Protein AF-A0A812SM53-F1 (afdb_monomer_lite)

Sequence (214 aa):
MLQLLLCQANRSLLTAGQTMLSTTALIMLALFIFGCVAVELITHDNDLNNLDETRDIIFRHFPNLFTSILTLLQFVTLDSIAAVYYPLIVHKPLLIIYFVPIMVIVSIGLMNLVTAVLVENALENAAAEAEAERLNLKKKIKEALPMLLTKFEDLDEDGSGYISRDEIEGVPLSVLPPKLLENVSIDSMVDLFELLDVDGGGQLTQHEFVEGLL

pLDDT: mean 81.69, std 8.29, range [58.09, 92.75]

Foldseek 3Di:
DVVVVVVVVVVLVVVLCVQLVVLVVVLLVLLLVLLVVCLVVQVPDPQQCVDPLSVVLCVQQNVDSVSVSVNLVCLLVVHPCCSRVVVVCVSPVVCCVSSVVSSVVSPVSSVSSVVSVVVSVVVVVVVVVVVVVVVVVVVVLVVCLVVLVVLQVVQCPVPPQKRALVSQVPDDPVSDDVVLVVPDDDDGSNVVVVQLPPVVPRIHHSCSSSVVSD

Radius of gyration: 35.83 Å; chains: 1; bounding box: 74×37×89 Å

Organism: NCBI:txid878477

InterPro domains:
  IPR002048 EF-hand domain [PF13499] (148-212)
  IPR002048 EF-hand domain [PS50222] (143-178)
  IPR002048 EF-hand domain [PS50222] (184-214)
  IPR002048 EF-hand domain [cd00051] (152-213)
  IPR005821 Ion transport domain [PF00520] (11-121)
  IPR011992 EF-hand domain pair [SSF47473] (147-213)
  IPR018247 EF-Hand 1, calcium-binding site [PS00018] (156-168)
  IPR018247 EF-Hand 1, calcium-binding site [PS00018] (197-209)

Secondary structure (DSSP, 8-state):
-HHHHHHHHHHHHHHHHHHHHHHHHHHHHHHHHHHHHHIIIIIT-HHHHTSHHHHHHHHHHSSSHHHHHHHHHHHHTT-STHHHHHHHHHH-GGGHHHHHHHHHHHHHHHHHHHHHHHHHHHHHHHHHHHHHHHHHHHHHHHHHHHHHHHHHHHH-SS-SSEEEHHHHTT--GGGS-HHHHTS---SSHHHHHHHH-SS--SEEEHHHHHHTT-

Structure (mmCIF, N/CA/C/O backbone):
data_AF-A0A812SM53-F1
#
_entry.id   AF-A0A812SM53-F1
#
loop_
_atom_site.group_PDB
_atom_site.id
_atom_site.type_symbol
_atom_site.label_atom_id
_atom_site.label_alt_id
_atom_site.label_comp_id
_atom_site.label_asym_id
_atom_site.label_entity_id
_atom_site.label_seq_id
_atom_site.pdbx_PDB_ins_code
_atom_site.Cartn_x
_atom_site.Cartn_y
_atom_site.Cartn_z
_atom_site.occupancy
_atom_site.B_iso_or_equiv
_atom_site.auth_seq_id
_atom_site.auth_comp_id
_atom_site.auth_asym_id
_atom_site.auth_atom_id
_atom_site.pdbx_PDB_model_num
ATOM 1 N N . MET A 1 1 ? -8.043 16.637 23.486 1.00 58.09 1 MET A N 1
ATOM 2 C CA . MET A 1 1 ? -8.625 16.059 22.253 1.00 58.09 1 MET A CA 1
ATOM 3 C C . MET A 1 1 ? -7.793 16.403 21.014 1.00 58.09 1 MET A C 1
ATOM 5 O O . MET A 1 1 ? -7.281 15.482 20.401 1.00 58.09 1 MET A O 1
ATOM 9 N N . LEU A 1 2 ? -7.542 17.685 20.700 1.00 59.59 2 LEU A N 1
ATOM 10 C CA . LEU A 1 2 ? -6.758 18.093 19.513 1.00 59.59 2 LEU A CA 1
ATOM 11 C C . LEU A 1 2 ? -5.302 17.567 19.482 1.00 59.59 2 LEU A C 1
ATOM 13 O O . LEU A 1 2 ? -4.836 17.110 18.448 1.00 59.59 2 LEU A O 1
ATOM 17 N N . GLN A 1 3 ? -4.593 17.585 20.620 1.00 60.84 3 GLN A N 1
ATOM 18 C CA . GLN A 1 3 ? -3.207 17.085 20.712 1.00 60.84 3 GLN A CA 1
ATOM 19 C C . GLN A 1 3 ? -3.094 15.557 20.563 1.00 60.84 3 GLN A C 1
ATOM 21 O O . GLN A 1 3 ? -2.096 15.068 20.045 1.00 60.84 3 GLN A O 1
ATOM 26 N N . LEU A 1 4 ? -4.123 14.812 20.981 1.00 65.88 4 LEU A N 1
ATOM 27 C CA . LEU A 1 4 ? -4.192 13.357 20.815 1.00 65.88 4 LEU A CA 1
ATOM 28 C C . LEU A 1 4 ? -4.412 12.987 19.344 1.00 65.88 4 LEU A C 1
ATOM 30 O O . LEU A 1 4 ? -3.694 12.138 18.828 1.00 65.88 4 LEU A O 1
ATOM 34 N N . LEU A 1 5 ? -5.311 13.699 18.654 1.00 64.75 5 LEU A N 1
ATOM 35 C CA . LEU A 1 5 ? -5.540 13.535 17.214 1.00 64.75 5 LEU A CA 1
ATOM 36 C C . LEU A 1 5 ? -4.287 13.865 16.386 1.00 64.75 5 LEU A C 1
ATOM 38 O O . LEU A 1 5 ? -3.925 13.102 15.498 1.00 64.75 5 LEU A O 1
ATOM 42 N N . LEU A 1 6 ? -3.571 14.947 16.716 1.00 66.88 6 LEU A N 1
ATOM 43 C CA . LEU A 1 6 ? -2.303 15.309 16.063 1.00 66.88 6 LEU A CA 1
ATOM 44 C C . LEU A 1 6 ? -1.195 14.270 16.290 1.00 66.88 6 LEU A C 1
ATOM 46 O O . LEU A 1 6 ? -0.434 13.962 15.375 1.00 66.88 6 LEU A O 1
ATOM 50 N N . CYS A 1 7 ? -1.095 13.717 17.501 1.00 66.50 7 CYS A N 1
ATOM 51 C CA . CYS A 1 7 ? -0.105 12.688 17.815 1.00 66.50 7 CYS A CA 1
ATOM 52 C C . CYS A 1 7 ? -0.402 11.375 17.077 1.00 66.50 7 CYS A C 1
ATOM 54 O O . CYS A 1 7 ? 0.512 10.764 16.526 1.00 66.50 7 CYS A O 1
ATOM 56 N N . GLN A 1 8 ? -1.675 10.978 17.008 1.00 64.62 8 GLN A N 1
ATOM 57 C CA . GLN A 1 8 ? -2.116 9.776 16.303 1.00 64.62 8 GLN A CA 1
ATOM 58 C C . GLN A 1 8 ? -1.941 9.910 14.783 1.00 64.62 8 GLN A C 1
ATOM 60 O O . GLN A 1 8 ? -1.410 8.996 14.156 1.00 64.62 8 GLN A O 1
ATOM 65 N N . ALA A 1 9 ? -2.263 11.072 14.208 1.00 64.25 9 ALA A N 1
ATOM 66 C CA . ALA A 1 9 ? -2.015 11.364 12.795 1.00 64.25 9 ALA A CA 1
ATOM 67 C C . ALA A 1 9 ? -0.516 11.312 12.451 1.00 64.25 9 ALA A C 1
ATOM 69 O O . ALA A 1 9 ? -0.126 10.660 11.487 1.00 64.25 9 ALA A O 1
ATOM 70 N N . ASN A 1 10 ? 0.348 11.913 13.278 1.00 67.88 10 ASN A N 1
ATOM 71 C CA . ASN A 1 10 ? 1.798 11.854 13.063 1.00 67.88 10 ASN A CA 1
ATOM 72 C C . ASN A 1 10 ? 2.353 10.429 13.172 1.00 67.88 10 ASN A C 1
ATOM 74 O O . ASN A 1 10 ? 3.264 10.065 12.435 1.00 67.88 10 ASN A O 1
ATOM 78 N N . ARG A 1 11 ? 1.827 9.614 14.091 1.00 66.62 11 ARG A N 1
ATOM 79 C CA . ARG A 1 11 ? 2.300 8.238 14.299 1.00 66.62 11 ARG A CA 1
ATOM 80 C C . ARG A 1 11 ? 1.882 7.308 13.161 1.00 66.62 11 ARG A C 1
ATOM 82 O O . ARG A 1 11 ? 2.671 6.454 12.764 1.00 66.62 11 ARG A O 1
ATOM 89 N N . SER A 1 12 ? 0.682 7.513 12.628 1.00 64.19 12 SER A N 1
ATOM 90 C CA . SER A 1 12 ? 0.177 6.750 11.485 1.00 64.19 12 SER A CA 1
ATOM 91 C C . SER A 1 12 ? 0.908 7.167 10.206 1.00 64.19 12 SER A C 1
ATOM 93 O O . SER A 1 12 ? 1.494 6.320 9.546 1.00 64.19 12 SER A O 1
ATOM 95 N N . LEU A 1 13 ? 1.118 8.473 9.989 1.00 69.12 13 LEU A N 1
ATOM 96 C CA . LEU A 1 13 ? 1.975 8.985 8.911 1.00 69.12 13 LEU A CA 1
ATOM 97 C C . LEU A 1 13 ? 3.417 8.451 8.967 1.00 69.12 13 LEU A C 1
ATOM 99 O O . LEU A 1 13 ? 4.025 8.205 7.930 1.00 69.12 13 LEU A O 1
ATOM 103 N N . LEU A 1 14 ? 3.997 8.289 10.159 1.00 71.69 14 LEU A N 1
ATOM 104 C CA . LEU A 1 14 ? 5.349 7.738 10.310 1.00 71.69 14 LEU A CA 1
ATOM 105 C C . LEU A 1 14 ? 5.409 6.240 9.988 1.00 71.69 14 LEU A C 1
ATOM 107 O O . LEU A 1 14 ? 6.390 5.783 9.401 1.00 71.69 14 LEU A O 1
ATOM 111 N N . THR A 1 15 ? 4.366 5.493 10.351 1.00 69.69 15 THR A N 1
ATOM 112 C CA . THR A 1 15 ? 4.260 4.056 10.057 1.00 69.69 15 THR A CA 1
ATOM 113 C C . THR A 1 15 ? 4.048 3.841 8.554 1.00 69.69 15 THR A C 1
ATOM 115 O O . THR A 1 15 ? 4.760 3.034 7.947 1.00 69.69 15 THR A O 1
ATOM 118 N N . ALA A 1 16 ? 3.211 4.683 7.942 1.00 69.88 16 ALA A N 1
ATOM 119 C CA . ALA A 1 16 ? 2.996 4.771 6.501 1.00 69.88 16 ALA A CA 1
ATOM 120 C C . ALA A 1 16 ? 4.258 5.122 5.747 1.00 69.88 16 ALA A C 1
ATOM 122 O O . ALA A 1 16 ? 4.683 4.453 4.802 1.00 69.88 16 ALA A O 1
ATOM 123 N N . GLY A 1 17 ? 4.914 6.170 6.235 1.00 76.00 17 GLY A N 1
ATOM 124 C CA . GLY A 1 17 ? 6.180 6.637 5.722 1.00 76.00 17 GLY A CA 1
ATOM 125 C C . GLY A 1 17 ? 7.185 5.499 5.684 1.00 76.00 17 GLY A C 1
ATOM 126 O O . GLY A 1 17 ? 7.863 5.347 4.681 1.00 76.00 17 GLY A O 1
ATOM 127 N N . GLN A 1 18 ? 7.255 4.642 6.702 1.00 77.56 18 GLN A N 1
ATOM 128 C CA . GLN A 1 18 ? 8.234 3.557 6.737 1.00 77.56 18 GLN A CA 1
ATOM 129 C C . GLN A 1 18 ? 8.012 2.493 5.644 1.00 77.56 18 GLN A C 1
ATOM 131 O O . GLN A 1 18 ? 8.978 2.082 4.987 1.00 77.56 18 GLN A O 1
ATOM 136 N N . THR A 1 19 ? 6.776 2.044 5.420 1.00 77.00 19 THR A N 1
ATOM 137 C CA . THR A 1 19 ? 6.465 1.030 4.389 1.00 77.00 19 THR A CA 1
ATOM 138 C C . THR A 1 19 ? 6.582 1.617 2.979 1.00 77.00 19 THR A C 1
ATOM 140 O O . THR A 1 19 ? 7.181 1.000 2.087 1.00 77.00 19 THR A O 1
ATOM 143 N N . MET A 1 20 ? 6.115 2.854 2.792 1.00 82.00 20 MET A N 1
ATOM 144 C CA . MET A 1 20 ? 6.248 3.601 1.542 1.00 82.00 20 MET A CA 1
ATOM 145 C C . MET A 1 20 ? 7.710 3.913 1.219 1.00 82.00 20 MET A C 1
ATOM 147 O O . MET A 1 20 ? 8.131 3.731 0.077 1.00 82.00 20 MET A O 1
ATOM 151 N N . LEU A 1 21 ? 8.510 4.327 2.207 1.00 83.19 21 LEU A N 1
ATOM 152 C CA . LEU A 1 21 ? 9.944 4.585 2.045 1.00 83.19 21 LEU A CA 1
ATOM 153 C C . LEU A 1 21 ? 10.686 3.309 1.670 1.00 83.19 21 LEU A C 1
ATOM 155 O O . LEU A 1 21 ? 11.533 3.350 0.785 1.00 83.19 21 LEU A O 1
ATOM 159 N N . SER A 1 22 ? 10.346 2.175 2.286 1.00 83.06 22 SER A N 1
ATOM 160 C CA . SER A 1 22 ? 10.971 0.885 1.965 1.00 83.06 22 SER A CA 1
ATOM 161 C C . SER A 1 22 ? 10.674 0.462 0.522 1.00 83.06 22 SER A C 1
ATOM 163 O O . SER A 1 22 ? 11.578 0.060 -0.211 1.00 83.06 22 SER A O 1
ATOM 165 N N . THR A 1 23 ? 9.423 0.624 0.081 1.00 84.00 23 THR A N 1
ATOM 166 C CA . THR A 1 23 ? 9.001 0.309 -1.295 1.00 84.00 23 THR A CA 1
ATOM 167 C C . THR A 1 23 ? 9.611 1.285 -2.305 1.00 84.00 23 THR A C 1
ATOM 169 O O . THR A 1 23 ? 10.107 0.873 -3.352 1.00 84.00 23 THR A O 1
ATOM 172 N N . THR A 1 24 ? 9.667 2.575 -1.967 1.00 86.25 24 THR A N 1
ATOM 173 C CA . THR A 1 24 ? 10.307 3.611 -2.792 1.00 86.25 24 THR A CA 1
ATOM 174 C C . THR A 1 24 ? 11.810 3.366 -2.917 1.00 86.25 24 THR A C 1
ATOM 176 O O . THR A 1 24 ? 12.356 3.452 -4.014 1.00 86.25 24 THR A O 1
ATOM 179 N N . ALA A 1 25 ? 12.485 3.003 -1.824 1.00 89.00 25 ALA A N 1
ATOM 180 C CA . ALA A 1 25 ? 13.905 2.665 -1.830 1.00 89.00 25 ALA A CA 1
ATOM 181 C C . ALA A 1 25 ? 14.192 1.432 -2.698 1.00 89.00 25 ALA A C 1
ATOM 183 O O . ALA A 1 25 ? 15.162 1.435 -3.456 1.00 89.00 25 ALA A O 1
ATOM 184 N N . LEU A 1 26 ? 13.328 0.411 -2.645 1.00 87.19 26 LEU A N 1
ATOM 185 C CA . LEU A 1 26 ? 13.430 -0.770 -3.502 1.00 87.19 26 LEU A CA 1
ATOM 186 C C . LEU A 1 26 ? 13.289 -0.408 -4.989 1.00 87.19 26 LEU A C 1
ATOM 188 O O . LEU A 1 26 ? 14.093 -0.864 -5.802 1.00 87.19 26 LEU A O 1
ATOM 192 N N . ILE A 1 27 ? 12.315 0.440 -5.341 1.00 88.56 27 ILE A N 1
ATOM 193 C CA . ILE A 1 27 ? 12.129 0.925 -6.718 1.00 88.56 27 ILE A CA 1
ATOM 194 C C . ILE A 1 27 ? 13.351 1.733 -7.165 1.00 88.56 27 ILE A C 1
ATOM 196 O O . ILE A 1 27 ? 13.892 1.468 -8.233 1.00 88.56 27 ILE A O 1
ATOM 200 N N . MET A 1 28 ? 13.845 2.663 -6.345 1.00 89.88 28 MET A N 1
ATOM 201 C CA . MET A 1 28 ? 15.028 3.469 -6.672 1.00 89.88 28 MET A CA 1
ATOM 202 C C . MET A 1 28 ? 16.286 2.614 -6.870 1.00 89.88 28 MET A C 1
ATOM 204 O O . MET A 1 28 ? 17.052 2.855 -7.803 1.00 89.88 28 MET A O 1
ATOM 208 N N . LEU A 1 29 ? 16.486 1.588 -6.037 1.00 90.81 29 LEU A N 1
ATOM 209 C CA . LEU A 1 29 ? 17.582 0.633 -6.198 1.00 90.81 29 LEU A CA 1
ATOM 210 C C . LEU A 1 29 ? 17.441 -0.169 -7.499 1.00 90.81 29 LEU A C 1
ATOM 212 O O . LEU A 1 29 ? 18.422 -0.338 -8.223 1.00 90.81 29 LEU A O 1
ATOM 216 N N . ALA A 1 30 ? 16.230 -0.633 -7.818 1.00 89.56 30 ALA A N 1
ATOM 217 C CA . ALA A 1 30 ? 15.964 -1.329 -9.072 1.00 89.56 30 ALA A CA 1
ATOM 218 C C . ALA A 1 30 ? 16.258 -0.421 -10.278 1.00 89.56 30 ALA A C 1
ATOM 220 O O . ALA A 1 30 ? 17.003 -0.825 -11.169 1.00 89.56 30 ALA A O 1
ATOM 221 N N . LEU A 1 31 ? 15.763 0.822 -10.277 1.00 91.75 31 LEU A N 1
ATOM 222 C CA . LEU A 1 31 ? 16.035 1.807 -11.329 1.00 91.75 31 LEU A CA 1
ATOM 223 C C . LEU A 1 31 ? 17.532 2.091 -11.483 1.00 91.75 31 LEU A C 1
ATOM 225 O O . LEU A 1 31 ? 18.008 2.233 -12.605 1.00 91.75 31 LEU A O 1
ATOM 229 N N . PHE A 1 32 ? 18.286 2.130 -10.383 1.00 92.50 32 PHE A N 1
ATOM 230 C CA . PHE A 1 32 ? 19.737 2.296 -10.429 1.00 92.50 32 PHE A CA 1
ATOM 231 C C . PHE A 1 32 ? 20.429 1.111 -11.116 1.00 92.50 32 PHE A C 1
ATOM 233 O O . PHE A 1 32 ? 21.209 1.312 -12.046 1.00 92.50 32 PHE A O 1
ATOM 240 N N . ILE A 1 33 ? 20.113 -0.124 -10.708 1.00 92.31 33 ILE A N 1
ATOM 241 C CA . ILE A 1 33 ? 20.696 -1.341 -11.298 1.00 92.31 33 ILE A CA 1
ATOM 242 C C . ILE A 1 33 ? 20.345 -1.427 -12.786 1.00 92.31 33 ILE A C 1
ATOM 244 O O . ILE A 1 33 ? 21.231 -1.589 -13.626 1.00 92.31 33 ILE A O 1
ATOM 248 N N . PHE A 1 34 ? 19.064 -1.272 -13.125 1.00 91.56 34 PHE A N 1
ATOM 249 C CA . PHE A 1 34 ? 18.613 -1.311 -14.511 1.00 91.56 34 PHE A CA 1
ATOM 250 C C . PHE A 1 34 ? 19.159 -0.147 -15.334 1.00 91.56 34 PHE A C 1
ATOM 252 O O . PHE A 1 34 ? 19.440 -0.351 -16.510 1.00 91.56 34 PHE A O 1
ATOM 259 N N . GLY A 1 35 ? 19.354 1.032 -14.740 1.00 92.75 35 GLY A N 1
ATOM 260 C CA . GLY A 1 35 ? 19.968 2.190 -15.386 1.00 92.75 35 GLY A CA 1
ATOM 261 C C . GLY A 1 35 ? 21.426 1.939 -15.760 1.00 92.75 35 GLY A C 1
ATOM 262 O O . GLY A 1 35 ? 21.822 2.240 -16.884 1.00 92.75 35 GLY A O 1
ATOM 263 N N . CYS A 1 36 ? 22.205 1.314 -14.870 1.00 92.06 36 CYS A N 1
ATOM 264 C CA . CYS A 1 36 ? 23.573 0.883 -15.177 1.00 92.06 36 CYS A CA 1
ATOM 265 C C . CYS A 1 36 ? 23.593 -0.113 -16.342 1.00 92.06 36 CYS A C 1
ATOM 267 O O . CYS A 1 36 ? 24.369 0.051 -17.282 1.00 92.06 36 CYS A O 1
ATOM 269 N N . VAL A 1 37 ? 22.698 -1.107 -16.311 1.00 91.75 37 VAL A N 1
ATOM 270 C CA . VAL A 1 37 ? 22.564 -2.082 -17.404 1.00 91.75 37 VAL A CA 1
ATOM 271 C C . VAL A 1 37 ? 22.108 -1.406 -18.701 1.00 91.75 37 VAL A C 1
ATOM 273 O O . VAL A 1 37 ? 22.593 -1.783 -19.758 1.00 91.75 37 VAL A O 1
ATOM 276 N N . ALA A 1 38 ? 21.233 -0.395 -18.644 1.00 90.69 38 ALA A N 1
ATOM 277 C CA . ALA A 1 38 ? 20.761 0.338 -19.822 1.00 90.69 38 ALA A CA 1
ATOM 278 C C . ALA A 1 38 ? 21.921 1.013 -20.555 1.00 90.69 38 ALA A C 1
ATOM 280 O O . ALA A 1 38 ? 22.069 0.847 -21.761 1.00 90.69 38 ALA A O 1
ATOM 281 N N . VAL A 1 39 ? 22.758 1.745 -19.815 1.00 89.75 39 VAL A N 1
ATOM 282 C CA . VAL A 1 39 ? 23.911 2.454 -20.385 1.00 89.75 39 VAL A CA 1
ATOM 283 C C . VAL A 1 39 ? 24.904 1.464 -20.988 1.00 89.75 39 VAL A C 1
ATOM 285 O O . VAL A 1 39 ? 25.399 1.677 -22.091 1.00 89.75 39 VAL A O 1
ATOM 288 N N . GLU A 1 40 ? 25.174 0.352 -20.308 1.00 89.94 40 GLU A N 1
ATOM 289 C CA . GLU A 1 40 ? 26.118 -0.641 -20.826 1.00 89.94 40 GLU A CA 1
ATOM 290 C C . GLU A 1 40 ? 25.566 -1.374 -22.057 1.00 89.94 40 GLU A C 1
ATOM 292 O O . GLU A 1 40 ? 26.265 -1.536 -23.052 1.00 89.94 40 GLU A O 1
ATOM 297 N N . LEU A 1 41 ? 24.297 -1.787 -22.020 1.00 87.38 41 LEU A N 1
ATOM 298 C CA . LEU A 1 41 ? 23.690 -2.627 -23.052 1.00 87.38 41 LEU A CA 1
ATOM 299 C C . LEU A 1 41 ? 23.241 -1.839 -24.290 1.00 87.38 41 LEU A C 1
ATOM 301 O O . LEU A 1 41 ? 23.291 -2.379 -25.391 1.00 87.38 41 LEU A O 1
ATOM 305 N N . ILE A 1 42 ? 22.767 -0.601 -24.115 1.00 86.00 42 ILE A N 1
ATOM 306 C CA . ILE A 1 42 ? 22.173 0.212 -25.188 1.00 86.00 42 ILE A CA 1
ATOM 307 C C . ILE A 1 42 ? 23.203 1.194 -25.756 1.00 86.00 42 ILE A C 1
ATOM 309 O O . ILE A 1 42 ? 23.321 1.315 -26.974 1.00 86.00 42 ILE A O 1
ATOM 313 N N . THR A 1 43 ? 23.975 1.883 -24.908 1.00 82.44 43 THR A N 1
ATOM 314 C CA . THR A 1 43 ? 24.885 2.947 -25.369 1.00 82.44 43 THR A CA 1
ATOM 315 C C . THR A 1 43 ? 26.136 2.395 -26.058 1.00 82.44 43 THR A C 1
ATOM 317 O O . THR A 1 43 ? 26.624 3.024 -26.994 1.00 82.44 43 THR A O 1
ATOM 320 N N . HIS A 1 44 ? 26.631 1.213 -25.670 1.00 80.50 44 HIS A N 1
ATOM 321 C CA . HIS A 1 44 ? 27.799 0.572 -26.303 1.00 80.50 44 HIS A CA 1
ATOM 322 C C . HIS A 1 44 ? 27.453 -0.336 -27.497 1.00 80.50 44 HIS A C 1
ATOM 324 O O . HIS A 1 44 ? 28.334 -0.983 -28.067 1.00 80.50 44 HIS A O 1
ATOM 330 N N . ASP A 1 45 ? 26.186 -0.393 -27.904 1.00 83.06 45 ASP A N 1
ATOM 331 C CA . ASP A 1 45 ? 25.753 -1.226 -29.019 1.00 83.06 45 ASP A CA 1
ATOM 332 C C . ASP A 1 45 ? 26.047 -0.552 -30.368 1.00 83.06 45 ASP A C 1
ATOM 334 O O . ASP A 1 45 ? 25.464 0.479 -30.714 1.00 83.06 45 ASP A O 1
ATOM 338 N N . ASN A 1 46 ? 26.959 -1.132 -31.150 1.00 76.69 46 ASN A N 1
ATOM 339 C CA . ASN A 1 46 ? 27.327 -0.584 -32.456 1.00 76.69 46 ASN A CA 1
ATOM 340 C C . ASN A 1 46 ? 26.174 -0.652 -33.470 1.00 76.69 46 ASN A C 1
ATOM 342 O O . ASN A 1 46 ? 26.056 0.246 -34.300 1.00 76.69 46 ASN A O 1
ATOM 346 N N . ASP A 1 47 ? 25.304 -1.665 -33.400 1.00 78.44 47 ASP A N 1
ATOM 347 C CA . ASP A 1 47 ? 24.220 -1.845 -34.373 1.00 78.44 47 ASP A CA 1
ATOM 348 C C . ASP A 1 47 ? 23.139 -0.774 -34.191 1.00 78.44 47 ASP A C 1
ATOM 350 O O . ASP A 1 47 ? 22.642 -0.209 -35.166 1.00 78.44 47 ASP A O 1
ATOM 354 N N . LEU A 1 48 ? 22.829 -0.432 -32.937 1.00 79.81 48 LEU A N 1
ATOM 355 C CA . LEU A 1 48 ? 21.871 0.627 -32.608 1.00 79.81 48 LEU A CA 1
ATOM 356 C C . LEU A 1 48 ? 22.444 2.018 -32.896 1.00 79.81 48 LEU A C 1
ATOM 358 O O . LEU A 1 48 ? 21.729 2.892 -33.378 1.00 79.81 48 LEU A O 1
ATOM 362 N N . ASN A 1 49 ? 23.741 2.222 -32.652 1.00 80.31 49 ASN A N 1
ATOM 363 C CA . ASN A 1 49 ? 24.396 3.504 -32.903 1.00 80.31 49 ASN A CA 1
ATOM 364 C C . ASN A 1 49 ? 24.618 3.807 -34.389 1.00 80.31 49 ASN A C 1
ATOM 366 O O . ASN A 1 49 ? 24.928 4.951 -34.716 1.00 80.31 49 ASN A O 1
ATOM 370 N N . ASN A 1 50 ? 24.486 2.832 -35.289 1.00 80.75 50 ASN A N 1
ATOM 371 C CA . ASN A 1 50 ? 24.661 3.041 -36.730 1.00 80.75 50 ASN A CA 1
ATOM 372 C C . ASN A 1 50 ? 23.416 3.613 -37.426 1.00 80.75 50 ASN A C 1
ATOM 374 O O . ASN A 1 50 ? 23.522 4.100 -38.549 1.00 80.75 50 ASN A O 1
ATOM 378 N N . LEU A 1 51 ? 22.254 3.575 -36.771 1.00 82.44 51 LEU A N 1
ATOM 379 C CA . LEU A 1 51 ? 20.985 4.082 -37.293 1.00 82.44 51 LEU A CA 1
ATOM 380 C C . LEU A 1 51 ? 20.703 5.476 -36.727 1.00 82.44 51 LEU A C 1
ATOM 382 O O . LEU A 1 51 ? 20.698 5.653 -35.510 1.00 82.44 51 LEU A O 1
ATOM 386 N N . ASP A 1 52 ? 20.427 6.456 -37.592 1.00 81.81 52 ASP A N 1
ATOM 387 C CA . ASP A 1 52 ? 20.197 7.845 -37.165 1.00 81.81 52 ASP A CA 1
ATOM 388 C C . ASP A 1 52 ? 18.977 7.985 -36.233 1.00 81.81 52 ASP A C 1
ATOM 390 O O . ASP A 1 52 ? 19.041 8.720 -35.247 1.00 81.81 52 ASP A O 1
ATOM 394 N N . GLU A 1 53 ? 17.895 7.235 -36.487 1.00 81.44 53 GLU A N 1
ATOM 395 C CA . GLU A 1 53 ? 16.683 7.245 -35.650 1.00 81.44 53 GLU A CA 1
ATOM 396 C C . GLU A 1 53 ? 16.960 6.729 -34.230 1.00 81.44 53 GLU A C 1
ATOM 398 O O . GLU A 1 53 ? 16.611 7.370 -33.238 1.00 81.44 53 GLU A O 1
ATOM 403 N N . THR A 1 54 ? 17.634 5.585 -34.114 1.00 83.12 54 THR A N 1
ATOM 404 C CA . THR A 1 54 ? 17.929 4.957 -32.822 1.00 83.12 54 THR A CA 1
ATOM 405 C C . THR A 1 54 ? 19.008 5.722 -32.055 1.00 83.12 54 THR A C 1
ATOM 407 O O . THR A 1 54 ? 18.919 5.858 -30.834 1.00 83.12 54 THR A O 1
ATOM 410 N N . ARG A 1 55 ? 19.997 6.288 -32.759 1.00 86.38 55 ARG A N 1
ATOM 411 C CA . ARG A 1 55 ? 21.062 7.107 -32.165 1.00 86.38 55 ARG A CA 1
ATOM 412 C C . ARG A 1 55 ? 20.511 8.357 -31.479 1.00 86.38 55 ARG A C 1
ATOM 414 O O . ARG A 1 55 ? 20.948 8.669 -30.373 1.00 86.38 55 ARG A O 1
ATOM 421 N N . ASP A 1 56 ? 19.559 9.062 -32.096 1.00 87.88 56 ASP A N 1
ATOM 422 C CA . ASP A 1 56 ? 18.934 10.245 -31.484 1.00 87.88 56 ASP A CA 1
ATOM 423 C C . ASP A 1 56 ? 18.188 9.879 -30.189 1.00 87.88 56 ASP A C 1
ATOM 425 O O . ASP A 1 56 ? 18.313 10.570 -29.175 1.00 87.88 56 ASP A O 1
ATOM 429 N N . ILE A 1 57 ? 17.502 8.731 -30.172 1.00 87.50 57 ILE A N 1
ATOM 430 C CA . ILE A 1 57 ? 16.818 8.223 -28.975 1.00 87.50 57 ILE A CA 1
ATOM 431 C C . ILE A 1 57 ? 17.822 7.902 -27.865 1.00 87.50 57 ILE A C 1
ATOM 433 O O . ILE A 1 57 ? 17.611 8.325 -26.726 1.00 87.50 57 ILE A O 1
ATOM 437 N N . ILE A 1 58 ? 18.917 7.205 -28.185 1.00 87.56 58 ILE A N 1
ATOM 438 C CA . ILE A 1 58 ? 19.979 6.859 -27.227 1.00 87.56 58 ILE A CA 1
ATOM 439 C C . ILE A 1 58 ? 20.631 8.124 -26.667 1.00 87.56 58 ILE A C 1
ATOM 441 O O . ILE A 1 58 ? 20.797 8.243 -25.455 1.00 87.56 58 ILE A O 1
ATOM 445 N N . PHE A 1 59 ? 20.937 9.101 -27.521 1.00 87.25 59 PHE A N 1
ATOM 446 C CA . PHE A 1 59 ? 21.565 10.352 -27.103 1.00 87.25 59 PHE A CA 1
ATOM 447 C C . PHE A 1 59 ? 20.659 11.198 -26.197 1.00 87.25 59 PHE A C 1
ATOM 449 O O . PHE A 1 59 ? 21.150 11.861 -25.284 1.00 87.25 59 PHE A O 1
ATOM 456 N N . ARG A 1 60 ? 19.338 11.167 -26.409 1.00 88.25 60 ARG A N 1
ATOM 457 C CA . ARG A 1 60 ? 18.376 11.904 -25.571 1.00 88.25 60 ARG A CA 1
ATOM 458 C C . ARG A 1 60 ? 18.061 11.201 -24.253 1.00 88.25 60 ARG A C 1
ATOM 460 O O . ARG A 1 60 ? 17.950 11.873 -23.233 1.00 88.25 60 ARG A O 1
ATOM 467 N N . HIS A 1 61 ? 17.920 9.876 -24.266 1.00 87.94 61 HIS A N 1
ATOM 468 C CA . HIS A 1 61 ? 17.362 9.123 -23.136 1.00 87.94 61 HIS A CA 1
ATOM 469 C C . HIS A 1 61 ? 18.405 8.328 -22.340 1.00 87.94 61 HIS A C 1
ATOM 471 O O . HIS A 1 61 ? 18.233 8.143 -21.134 1.00 87.94 61 HIS A O 1
ATOM 477 N N . PHE A 1 62 ? 19.495 7.897 -22.981 1.00 90.31 62 PHE A N 1
ATOM 478 C CA . PHE A 1 62 ? 20.556 7.075 -22.387 1.00 90.31 62 PHE A CA 1
ATOM 479 C C . PHE A 1 62 ? 21.996 7.642 -22.537 1.00 90.31 62 PHE A C 1
ATOM 481 O O . PHE A 1 62 ? 22.945 6.856 -22.616 1.00 90.31 62 PHE A O 1
ATOM 488 N N . PRO A 1 63 ? 22.239 8.976 -22.544 1.00 86.88 63 PRO A N 1
ATOM 489 C CA . PRO A 1 63 ? 23.598 9.511 -22.699 1.00 86.88 63 PRO A CA 1
ATOM 490 C C . PRO A 1 63 ? 24.489 9.271 -21.471 1.00 86.88 63 PRO A C 1
ATOM 492 O O . PRO A 1 63 ? 25.711 9.236 -21.575 1.00 86.88 63 PRO A O 1
ATOM 495 N N . ASN A 1 64 ? 23.891 9.160 -20.284 1.00 89.31 64 ASN A N 1
ATOM 496 C CA . ASN A 1 64 ? 24.580 8.913 -19.021 1.00 89.31 64 ASN A CA 1
ATOM 497 C C . ASN A 1 64 ? 23.634 8.224 -18.027 1.00 89.31 64 ASN A C 1
ATOM 499 O O . ASN A 1 64 ? 22.419 8.176 -18.239 1.00 89.31 64 ASN A O 1
ATOM 503 N N . LEU A 1 65 ? 24.187 7.713 -16.922 1.00 91.12 65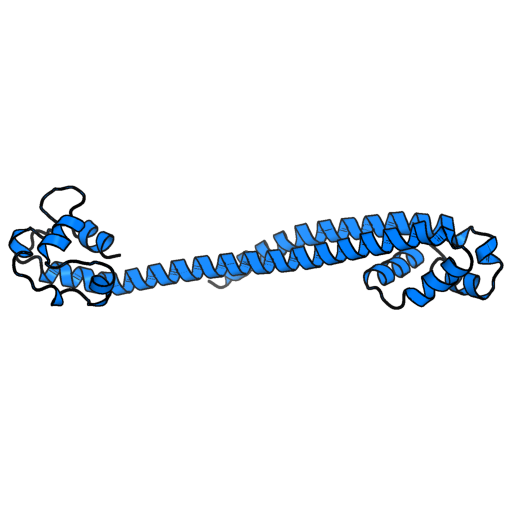 LEU A N 1
ATOM 504 C CA . LEU A 1 65 ? 23.428 6.979 -15.905 1.00 91.12 65 LEU A CA 1
ATOM 505 C C . LEU A 1 65 ? 22.270 7.798 -15.322 1.00 91.12 65 LEU A C 1
ATOM 507 O O . LEU A 1 65 ? 21.166 7.286 -15.192 1.00 91.12 65 LEU A O 1
ATOM 511 N N . PHE A 1 66 ? 22.497 9.072 -15.000 1.00 91.69 66 PHE A N 1
ATOM 512 C CA . PHE A 1 66 ? 21.469 9.918 -14.391 1.00 91.69 66 PHE A CA 1
ATOM 513 C C . PHE A 1 66 ? 20.280 10.148 -15.334 1.00 91.69 66 PHE A C 1
ATOM 515 O O . PHE A 1 66 ? 19.131 9.977 -14.936 1.00 91.69 66 PHE A O 1
ATOM 522 N N . THR A 1 67 ? 20.555 10.459 -16.601 1.00 90.88 67 THR A N 1
ATOM 523 C CA . THR A 1 67 ? 19.521 10.634 -17.635 1.00 90.88 67 THR A CA 1
ATOM 524 C C . THR A 1 67 ? 18.803 9.316 -17.907 1.00 90.88 67 THR A C 1
ATOM 526 O O . THR A 1 67 ? 17.587 9.304 -18.045 1.00 90.88 67 THR A O 1
ATOM 529 N N . SER A 1 68 ? 19.527 8.194 -17.873 1.00 92.00 68 SER A N 1
ATOM 530 C CA . SER A 1 68 ? 18.932 6.860 -17.995 1.00 92.00 68 SER A CA 1
ATOM 531 C C . SER A 1 68 ? 17.982 6.567 -16.837 1.00 92.00 68 SER A C 1
ATOM 533 O O . SER A 1 68 ? 16.873 6.112 -17.072 1.00 92.00 68 SER A O 1
ATOM 535 N N . ILE A 1 69 ? 18.361 6.884 -15.594 1.00 91.94 69 ILE A N 1
ATOM 536 C CA . ILE A 1 69 ? 17.481 6.741 -14.424 1.00 91.94 69 ILE A CA 1
ATOM 537 C C . ILE A 1 69 ? 16.237 7.630 -14.564 1.00 91.94 69 ILE A C 1
ATOM 539 O O . ILE A 1 69 ? 15.142 7.167 -14.259 1.00 91.94 69 ILE A O 1
ATOM 543 N N . LEU A 1 70 ? 16.369 8.867 -15.061 1.00 91.31 70 LEU A N 1
ATOM 544 C CA . LEU A 1 70 ? 15.218 9.740 -15.335 1.00 91.31 70 LEU A CA 1
ATOM 545 C C . LEU A 1 70 ? 14.303 9.175 -16.427 1.00 91.31 70 LEU A C 1
ATOM 547 O O . LEU A 1 70 ? 13.085 9.201 -16.272 1.00 91.31 70 LEU A O 1
ATOM 551 N N . THR A 1 71 ? 14.869 8.620 -17.497 1.00 91.56 71 THR A N 1
ATOM 552 C CA . THR A 1 71 ? 14.101 7.906 -18.521 1.00 91.56 71 THR A CA 1
ATOM 553 C C . THR A 1 71 ? 13.387 6.711 -17.902 1.00 91.56 71 THR A C 1
ATOM 555 O O . THR A 1 71 ? 12.186 6.560 -18.077 1.00 91.56 71 THR A O 1
ATOM 558 N N . LEU A 1 72 ? 14.076 5.880 -17.117 1.00 90.88 72 LEU A N 1
ATOM 559 C CA . LEU A 1 72 ? 13.463 4.732 -16.449 1.00 90.88 72 LEU A CA 1
ATOM 560 C C . LEU A 1 72 ? 12.402 5.149 -15.419 1.00 90.88 72 LEU A C 1
ATOM 562 O O . LEU A 1 72 ? 11.450 4.408 -15.197 1.00 90.88 72 LEU A O 1
ATOM 566 N N . LEU A 1 73 ? 12.497 6.350 -14.845 1.00 89.75 73 LEU A N 1
ATOM 567 C CA . LEU A 1 73 ? 11.427 6.928 -14.035 1.00 89.75 73 LEU A CA 1
ATOM 568 C C . LEU A 1 73 ? 10.169 7.217 -14.876 1.00 89.75 73 LEU A C 1
ATOM 570 O O . LEU A 1 73 ? 9.066 6.982 -14.394 1.00 89.75 73 LEU A O 1
ATOM 574 N N . GLN A 1 74 ? 10.306 7.619 -16.146 1.00 90.56 74 GLN A N 1
ATOM 575 C CA . GLN A 1 74 ? 9.168 7.704 -17.080 1.00 90.56 74 GLN A CA 1
ATOM 576 C C . GLN A 1 74 ? 8.564 6.320 -17.376 1.00 90.56 74 GLN A C 1
ATOM 578 O O . GLN A 1 74 ? 7.354 6.198 -17.564 1.00 90.56 74 GLN A O 1
ATOM 583 N N . PHE A 1 75 ? 9.372 5.250 -17.338 1.00 89.25 75 PHE A N 1
ATOM 584 C CA . PHE A 1 75 ? 8.861 3.871 -17.367 1.00 89.25 75 PHE A CA 1
ATOM 585 C C . PHE A 1 75 ? 8.068 3.504 -16.112 1.00 89.25 75 PHE A C 1
ATOM 587 O O . PHE A 1 75 ? 7.145 2.701 -16.218 1.00 89.25 75 PHE A O 1
ATOM 594 N N . VAL A 1 76 ? 8.339 4.128 -14.961 1.00 88.25 76 VAL A N 1
ATOM 595 C CA . VAL A 1 76 ? 7.487 3.997 -13.764 1.00 88.25 76 VAL A CA 1
ATOM 596 C C . VAL A 1 76 ? 6.116 4.603 -13.972 1.00 88.25 76 VAL A C 1
ATOM 598 O O . VAL A 1 76 ? 5.118 4.012 -13.567 1.00 88.25 76 VAL A O 1
ATOM 601 N N . THR A 1 77 ? 6.046 5.747 -14.639 1.00 87.25 77 THR A N 1
ATOM 602 C CA . THR A 1 77 ? 4.778 6.426 -14.913 1.00 87.25 77 THR A CA 1
ATOM 603 C C . THR A 1 77 ? 4.084 5.925 -16.179 1.00 87.25 77 THR A C 1
ATOM 605 O O . THR A 1 77 ? 2.991 6.395 -16.484 1.00 87.25 77 THR A O 1
ATOM 608 N N . LEU A 1 78 ? 4.698 4.983 -16.911 1.00 87.62 78 LEU A N 1
ATOM 609 C CA . LEU A 1 78 ? 4.277 4.531 -18.245 1.00 87.62 78 LEU A CA 1
ATOM 610 C C . LEU A 1 78 ? 4.052 5.703 -19.220 1.00 87.62 78 LEU A C 1
ATOM 612 O O . LEU A 1 78 ? 3.223 5.623 -20.129 1.00 87.62 78 LEU A O 1
ATOM 616 N N . ASP A 1 79 ? 4.798 6.793 -19.036 1.00 89.12 79 ASP A N 1
ATOM 617 C CA . ASP A 1 79 ? 4.598 8.034 -19.780 1.00 89.12 79 ASP A CA 1
ATOM 618 C C . ASP A 1 79 ? 5.395 8.018 -21.085 1.00 89.12 79 ASP A C 1
ATOM 620 O O . ASP A 1 79 ? 6.619 7.916 -21.077 1.00 89.12 79 ASP A O 1
ATOM 624 N N . SER A 1 80 ? 4.688 8.070 -22.217 1.00 87.62 80 SER A N 1
ATOM 625 C CA . SER A 1 80 ? 5.253 8.124 -23.575 1.00 87.62 80 SER A CA 1
ATOM 626 C C . SER A 1 80 ? 6.375 7.104 -23.888 1.00 87.62 80 SER A C 1
ATOM 628 O O . SER A 1 80 ? 7.156 7.288 -24.827 1.00 87.62 80 SER A O 1
ATOM 630 N N . ILE A 1 81 ? 6.437 5.981 -23.166 1.00 90.69 81 ILE A N 1
ATOM 631 C CA . ILE A 1 81 ? 7.555 5.027 -23.252 1.00 90.69 81 ILE A CA 1
ATOM 632 C C . ILE A 1 81 ? 7.640 4.258 -24.570 1.00 90.69 81 ILE A C 1
ATOM 634 O O . ILE A 1 81 ? 8.716 3.786 -24.942 1.00 90.69 81 ILE A O 1
ATOM 638 N N . ALA A 1 82 ? 6.526 4.142 -25.298 1.00 90.69 82 ALA A N 1
ATOM 639 C CA . ALA A 1 82 ? 6.477 3.448 -26.583 1.00 90.69 82 ALA A CA 1
ATOM 640 C C . ALA A 1 82 ? 7.423 4.081 -27.610 1.00 90.69 82 ALA A C 1
ATOM 642 O O . ALA A 1 82 ? 8.067 3.358 -28.362 1.00 90.69 82 ALA A O 1
ATOM 643 N N . ALA A 1 83 ? 7.575 5.409 -27.587 1.00 89.25 83 ALA A N 1
ATOM 644 C CA . ALA A 1 83 ? 8.502 6.118 -28.466 1.00 89.25 83 ALA A CA 1
ATOM 645 C C . ALA A 1 83 ? 9.974 5.758 -28.198 1.00 89.25 83 ALA A C 1
ATOM 647 O O . ALA A 1 83 ? 10.808 5.902 -29.087 1.00 89.25 83 ALA A O 1
ATOM 648 N N . VAL A 1 84 ? 10.289 5.270 -26.993 1.00 89.69 84 VAL A N 1
ATOM 649 C CA . VAL A 1 84 ? 11.643 4.875 -26.600 1.00 89.69 84 VAL A CA 1
ATOM 650 C C . VAL A 1 84 ? 11.890 3.410 -26.954 1.00 89.69 84 VAL A C 1
ATOM 652 O O . VAL A 1 84 ? 12.773 3.117 -27.756 1.00 89.69 84 VAL A O 1
ATOM 655 N N . TYR A 1 85 ? 11.113 2.471 -26.400 1.00 90.44 85 TYR A N 1
ATOM 656 C CA . TYR A 1 85 ? 11.435 1.043 -26.533 1.00 90.44 85 TYR A CA 1
ATOM 657 C C . TYR A 1 85 ? 11.066 0.445 -27.901 1.00 90.44 85 TYR A C 1
ATOM 659 O O . TYR A 1 85 ? 11.729 -0.490 -28.345 1.00 90.44 85 TYR A O 1
ATOM 667 N N . TYR A 1 86 ? 10.017 0.935 -28.574 1.00 90.81 86 TYR A N 1
ATOM 668 C CA . TYR A 1 86 ? 9.535 0.343 -29.828 1.00 90.81 86 TYR A CA 1
ATOM 669 C C . TYR A 1 86 ? 10.593 0.362 -30.948 1.00 90.81 86 TYR A C 1
ATOM 671 O O . TYR A 1 86 ? 10.919 -0.718 -31.447 1.00 90.81 86 TYR A O 1
ATOM 679 N N . PRO A 1 87 ? 11.194 1.515 -31.318 1.00 89.62 87 PRO A N 1
ATOM 680 C CA . PRO A 1 87 ? 12.228 1.546 -32.358 1.00 89.62 87 PRO A CA 1
ATOM 681 C C . PRO A 1 87 ? 13.468 0.724 -31.972 1.00 89.62 87 PRO A C 1
ATOM 683 O O . PRO A 1 87 ? 14.026 0.019 -32.810 1.00 89.62 87 PRO A O 1
ATOM 686 N N . LEU A 1 88 ? 13.846 0.716 -30.687 1.00 88.38 88 LEU A N 1
ATOM 687 C CA . LEU A 1 88 ? 14.947 -0.106 -30.171 1.00 88.38 88 LEU A CA 1
ATOM 688 C C . LEU A 1 88 ? 14.692 -1.611 -30.385 1.00 88.38 88 LEU A C 1
ATOM 690 O O . LEU A 1 88 ? 15.574 -2.322 -30.868 1.00 88.38 88 LEU A O 1
ATOM 694 N N . ILE A 1 89 ? 13.487 -2.101 -30.072 1.00 90.06 89 ILE A N 1
ATOM 695 C CA . ILE A 1 89 ? 13.122 -3.521 -30.227 1.00 90.06 89 ILE A CA 1
ATOM 696 C C . ILE A 1 89 ? 12.975 -3.913 -31.70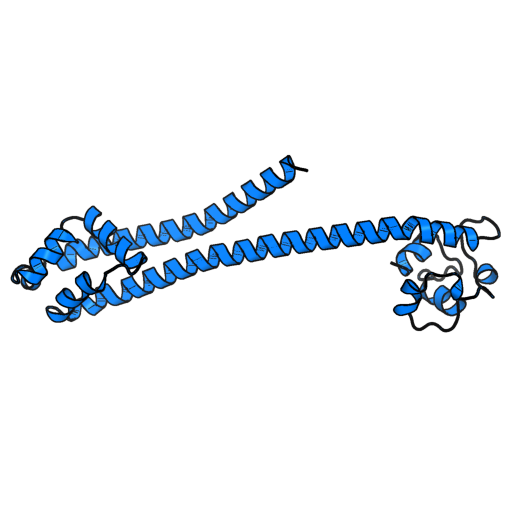2 1.00 90.06 89 ILE A C 1
ATOM 698 O O . ILE A 1 89 ? 13.367 -5.020 -32.068 1.00 90.06 89 ILE A O 1
ATOM 702 N N . VAL A 1 90 ? 12.442 -3.031 -32.554 1.00 90.19 90 VAL A N 1
ATOM 703 C CA . VAL A 1 90 ? 12.312 -3.304 -33.997 1.00 90.19 90 VAL A CA 1
ATOM 704 C C . VAL A 1 90 ? 13.681 -3.560 -34.630 1.00 90.19 90 VAL A C 1
ATOM 706 O O . VAL A 1 90 ? 13.823 -4.491 -35.422 1.00 90.19 90 VAL A O 1
ATOM 709 N N . HIS A 1 91 ? 14.698 -2.785 -34.248 1.00 87.25 91 HIS A N 1
ATOM 710 C CA . HIS A 1 91 ? 16.056 -2.962 -34.762 1.00 87.25 91 HIS A CA 1
ATOM 711 C C . HIS A 1 91 ? 16.827 -4.086 -34.066 1.00 87.25 91 HIS A C 1
ATOM 713 O O . HIS A 1 91 ? 17.563 -4.821 -34.726 1.00 87.25 91 HIS A O 1
ATOM 719 N N . LYS A 1 92 ? 16.639 -4.265 -32.755 1.00 87.38 92 LYS A N 1
ATOM 720 C CA . LYS A 1 92 ? 17.264 -5.347 -31.989 1.00 87.38 92 LYS A CA 1
ATOM 721 C C . LYS A 1 92 ? 16.230 -6.055 -31.111 1.00 87.38 92 LYS A C 1
ATOM 723 O O . LYS A 1 92 ? 16.097 -5.732 -29.927 1.00 87.38 92 LYS A O 1
ATOM 728 N N . PRO A 1 93 ? 15.561 -7.100 -31.637 1.00 89.00 93 PRO A N 1
ATOM 729 C CA . PRO A 1 93 ? 14.507 -7.817 -30.917 1.00 89.00 93 PRO A CA 1
ATOM 730 C C . PRO A 1 93 ? 14.952 -8.402 -29.575 1.00 89.00 93 PRO A C 1
ATOM 732 O O . PRO A 1 93 ? 14.140 -8.551 -28.668 1.00 89.00 93 PRO A O 1
ATOM 735 N N . LEU A 1 94 ? 16.250 -8.685 -29.410 1.00 89.88 94 LEU A N 1
ATOM 736 C CA . LEU A 1 94 ? 16.820 -9.167 -28.149 1.00 89.88 94 LEU A CA 1
ATOM 737 C C . LEU A 1 94 ? 16.610 -8.194 -26.979 1.00 89.88 94 LEU A C 1
ATOM 739 O O . LEU A 1 94 ? 16.530 -8.650 -25.844 1.00 89.88 94 LEU A O 1
ATOM 743 N N . LEU A 1 95 ? 16.444 -6.888 -27.225 1.00 89.50 95 LEU A N 1
ATOM 744 C CA . LEU A 1 95 ? 16.176 -5.899 -26.171 1.00 89.50 95 LEU A CA 1
ATOM 745 C C . LEU A 1 95 ? 14.827 -6.104 -25.469 1.00 89.50 95 LEU A C 1
ATOM 747 O O . LEU A 1 95 ? 14.616 -5.567 -24.380 1.00 89.50 95 LEU A O 1
ATOM 751 N N . ILE A 1 96 ? 13.930 -6.926 -26.025 1.00 90.38 96 ILE A N 1
ATOM 752 C CA . ILE A 1 96 ? 12.677 -7.296 -25.361 1.00 90.38 96 ILE A CA 1
ATOM 753 C C . ILE A 1 96 ? 12.924 -7.966 -24.000 1.00 90.38 96 ILE A C 1
ATOM 755 O O . ILE A 1 96 ? 12.167 -7.732 -23.059 1.00 90.38 96 ILE A O 1
ATOM 759 N N . ILE A 1 97 ? 14.020 -8.728 -23.864 1.00 91.56 97 ILE A N 1
ATOM 760 C CA . ILE A 1 97 ? 14.393 -9.394 -22.606 1.00 91.56 97 ILE A CA 1
ATOM 761 C C . ILE A 1 97 ? 14.833 -8.399 -21.528 1.00 91.56 97 ILE A C 1
ATOM 763 O O . ILE A 1 97 ? 14.848 -8.737 -20.352 1.00 91.56 97 ILE A O 1
ATOM 767 N N . TYR A 1 98 ? 15.184 -7.174 -21.921 1.00 90.69 98 TYR A N 1
ATOM 768 C CA . TYR A 1 98 ? 15.531 -6.096 -21.007 1.00 90.69 98 TYR A CA 1
ATOM 769 C C . TYR A 1 98 ? 14.299 -5.246 -20.669 1.00 90.69 98 TYR A C 1
ATOM 771 O O . TYR A 1 98 ? 13.983 -5.068 -19.493 1.00 90.69 98 TYR A O 1
ATOM 779 N N . PHE A 1 99 ? 13.558 -4.776 -21.682 1.00 90.56 99 PHE A N 1
ATOM 780 C CA . PHE A 1 99 ? 12.428 -3.860 -21.485 1.00 90.56 99 PHE A CA 1
ATOM 781 C C . PHE A 1 99 ? 11.192 -4.517 -20.852 1.00 90.56 99 PHE A C 1
ATOM 783 O O . PHE A 1 99 ? 10.502 -3.877 -20.060 1.00 90.56 99 PHE A O 1
ATOM 790 N N . VAL A 1 100 ? 10.886 -5.782 -21.154 1.00 91.12 100 VAL A N 1
ATOM 791 C CA . VAL A 1 100 ? 9.689 -6.433 -20.589 1.00 91.12 100 VAL A CA 1
ATOM 792 C C . VAL A 1 100 ? 9.819 -6.666 -19.079 1.00 91.12 100 VAL A C 1
ATOM 794 O O . VAL A 1 100 ? 8.915 -6.252 -18.351 1.00 91.12 100 VAL A O 1
ATOM 797 N N . PRO A 1 101 ? 10.916 -7.253 -18.556 1.00 90.50 101 PRO A N 1
ATOM 798 C CA . PRO A 1 101 ? 11.048 -7.462 -17.117 1.00 90.50 101 PRO A CA 1
ATOM 799 C C . PRO A 1 101 ? 11.045 -6.166 -16.312 1.00 90.50 101 PRO A C 1
ATOM 801 O O . PRO A 1 101 ? 10.391 -6.114 -15.275 1.00 90.50 101 PRO A O 1
ATOM 804 N N . ILE A 1 102 ? 11.717 -5.110 -16.786 1.00 88.56 102 ILE A N 1
ATOM 805 C CA . ILE A 1 102 ? 11.703 -3.823 -16.082 1.00 88.56 102 ILE A CA 1
ATOM 806 C C . ILE A 1 102 ? 10.296 -3.221 -16.049 1.00 88.56 102 ILE A C 1
ATOM 808 O O . ILE A 1 102 ? 9.866 -2.799 -14.980 1.00 88.56 102 ILE A O 1
ATOM 812 N N . MET A 1 103 ? 9.540 -3.264 -17.154 1.00 89.62 103 MET A N 1
ATOM 813 C CA . MET A 1 103 ? 8.147 -2.797 -17.174 1.00 89.62 103 MET A CA 1
ATOM 814 C C . MET A 1 103 ? 7.280 -3.560 -16.165 1.00 89.62 103 MET A C 1
ATOM 816 O O . MET A 1 103 ? 6.505 -2.942 -15.436 1.00 89.62 103 MET A O 1
ATOM 820 N N . VAL A 1 104 ? 7.434 -4.885 -16.070 1.00 90.38 104 VAL A N 1
ATOM 821 C CA . VAL A 1 104 ? 6.687 -5.716 -15.111 1.00 90.38 104 VAL A CA 1
ATOM 822 C C . VAL A 1 104 ? 7.088 -5.409 -13.668 1.00 90.38 104 VAL A C 1
ATOM 824 O O . VAL A 1 104 ? 6.218 -5.149 -12.839 1.00 90.38 104 VAL A O 1
ATOM 827 N N . ILE A 1 105 ? 8.390 -5.406 -13.361 1.00 88.06 105 ILE A N 1
ATOM 828 C CA . ILE A 1 105 ? 8.911 -5.151 -12.007 1.00 88.06 105 ILE A CA 1
ATOM 829 C C . ILE A 1 105 ? 8.458 -3.781 -11.514 1.00 88.06 105 ILE A C 1
ATOM 831 O O . ILE A 1 105 ? 7.977 -3.648 -10.390 1.00 88.06 105 ILE A O 1
ATOM 835 N N . VAL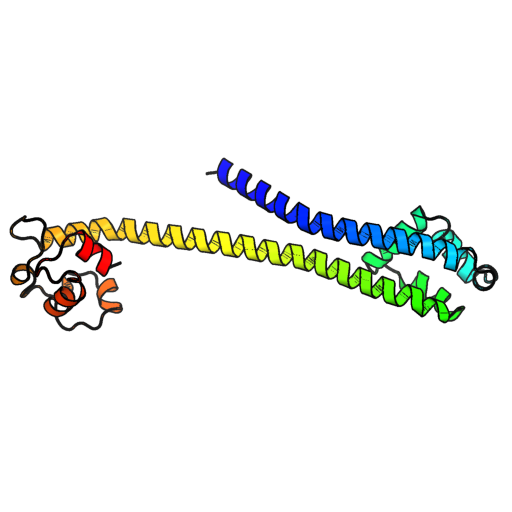 A 1 106 ? 8.585 -2.768 -12.365 1.00 87.06 106 VAL A N 1
ATOM 836 C CA . VAL A 1 106 ? 8.214 -1.398 -12.040 1.00 87.06 106 VAL A CA 1
ATOM 837 C C . VAL A 1 106 ? 6.698 -1.252 -11.868 1.00 87.06 106 VAL A C 1
ATOM 839 O O . VAL A 1 106 ? 6.263 -0.622 -10.905 1.00 87.06 106 VAL A O 1
ATOM 842 N N . SER A 1 107 ? 5.893 -1.894 -12.721 1.00 87.38 107 SER A N 1
ATOM 843 C CA . SER A 1 107 ? 4.426 -1.891 -12.589 1.00 87.38 107 SER A CA 1
ATOM 844 C C . SER A 1 107 ? 3.966 -2.558 -11.289 1.00 87.38 107 SER A C 1
ATOM 846 O O . SER A 1 107 ? 3.117 -2.015 -10.583 1.00 87.38 107 SER A O 1
ATOM 848 N N . ILE A 1 108 ? 4.55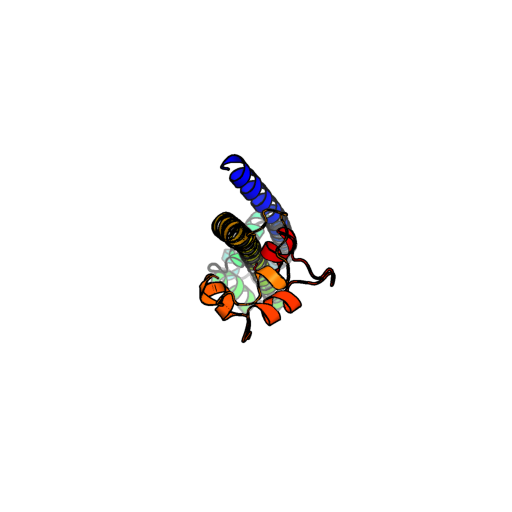6 -3.706 -10.932 1.00 88.31 108 ILE A N 1
ATOM 849 C CA . ILE A 1 108 ? 4.281 -4.390 -9.658 1.00 88.31 108 ILE A CA 1
ATOM 850 C C . ILE A 1 108 ? 4.732 -3.519 -8.480 1.00 88.31 108 ILE A C 1
ATOM 852 O O . ILE A 1 108 ? 4.004 -3.393 -7.499 1.00 88.31 108 ILE A O 1
ATOM 856 N N . GLY A 1 109 ? 5.903 -2.883 -8.575 1.00 86.12 109 GLY A N 1
ATOM 857 C CA . GLY A 1 109 ? 6.406 -1.964 -7.553 1.00 86.12 109 GLY A CA 1
ATOM 858 C C . GLY A 1 109 ? 5.455 -0.794 -7.303 1.00 86.12 109 GLY A C 1
ATOM 859 O O . GLY A 1 109 ? 5.126 -0.504 -6.152 1.00 86.12 109 GLY A O 1
ATOM 860 N N . LEU A 1 110 ? 4.954 -0.170 -8.373 1.00 86.06 110 LEU A N 1
ATOM 861 C CA . LEU A 1 110 ? 3.970 0.908 -8.284 1.00 86.06 110 LEU A CA 1
ATOM 862 C C . LEU A 1 110 ? 2.650 0.415 -7.677 1.00 86.06 110 LEU A C 1
ATOM 864 O O . LEU A 1 110 ? 2.102 1.060 -6.785 1.00 86.06 110 LEU A O 1
ATOM 868 N N . MET A 1 111 ? 2.160 -0.751 -8.107 1.00 87.50 111 MET A N 1
ATOM 869 C CA . MET A 1 111 ? 0.937 -1.342 -7.561 1.00 87.50 111 MET A CA 1
ATOM 870 C C . MET A 1 111 ? 1.075 -1.673 -6.071 1.00 87.50 111 MET A C 1
ATOM 872 O O . MET A 1 111 ? 0.145 -1.430 -5.303 1.00 87.50 111 MET A O 1
ATOM 876 N N . ASN A 1 112 ? 2.239 -2.157 -5.637 1.00 85.19 112 ASN A N 1
ATOM 877 C CA . ASN A 1 112 ? 2.526 -2.415 -4.228 1.00 85.19 112 ASN A CA 1
ATOM 878 C C . ASN A 1 112 ? 2.573 -1.121 -3.408 1.00 85.19 112 ASN A C 1
ATOM 880 O O . ASN A 1 112 ? 2.061 -1.102 -2.291 1.00 85.19 112 ASN A O 1
ATOM 884 N N . LEU A 1 113 ? 3.116 -0.032 -3.966 1.00 86.31 113 LEU A N 1
ATOM 885 C CA . LEU A 1 113 ? 3.090 1.284 -3.324 1.00 86.31 113 LEU A CA 1
ATOM 886 C C . LEU A 1 113 ? 1.648 1.782 -3.134 1.00 86.31 113 LEU A C 1
ATOM 888 O O . LEU A 1 113 ? 1.282 2.197 -2.037 1.00 86.31 113 LEU A O 1
ATOM 892 N N . VAL A 1 114 ? 0.816 1.694 -4.176 1.00 87.38 114 VAL A N 1
ATOM 893 C CA . VAL A 1 114 ? -0.609 2.068 -4.104 1.00 87.38 114 VAL A CA 1
ATOM 894 C C . VAL A 1 114 ? -1.352 1.188 -3.099 1.00 87.38 114 VAL A C 1
ATOM 896 O O . VAL A 1 114 ? -2.116 1.690 -2.278 1.00 87.38 114 VAL A O 1
ATOM 899 N N . THR A 1 115 ? -1.100 -0.120 -3.122 1.00 86.38 115 THR A N 1
ATOM 900 C CA . THR A 1 115 ? -1.728 -1.079 -2.205 1.00 86.38 115 THR A CA 1
ATOM 901 C C . THR A 1 115 ? -1.351 -0.787 -0.757 1.00 86.38 115 THR A C 1
ATOM 903 O O . THR A 1 115 ? -2.232 -0.803 0.095 1.00 86.38 115 THR A O 1
ATOM 906 N N . ALA A 1 116 ? -0.085 -0.460 -0.473 1.00 85.75 116 ALA A N 1
ATOM 907 C CA . ALA A 1 116 ? 0.353 -0.082 0.869 1.00 85.75 116 ALA A CA 1
ATOM 908 C C . ALA A 1 116 ? -0.451 1.112 1.408 1.00 85.75 116 ALA A C 1
ATOM 910 O O . ALA A 1 116 ? -1.000 1.032 2.504 1.00 85.75 116 ALA A O 1
ATOM 911 N N . VAL A 1 117 ? -0.618 2.163 0.595 1.00 84.62 117 VAL A N 1
ATOM 912 C CA . VAL A 1 117 ? -1.411 3.349 0.963 1.00 84.62 117 VAL A CA 1
ATOM 913 C C . VAL A 1 117 ? -2.886 3.000 1.190 1.00 84.62 117 VAL A C 1
ATOM 915 O O . VAL A 1 117 ? -3.507 3.495 2.128 1.00 84.62 117 VAL A O 1
ATOM 918 N N . LEU A 1 118 ? -3.480 2.154 0.346 1.00 87.19 118 LEU A N 1
ATOM 919 C CA . LEU A 1 118 ? -4.883 1.755 0.497 1.00 87.19 118 LEU A CA 1
ATOM 920 C C . LEU A 1 118 ? -5.114 0.895 1.745 1.00 87.19 118 LEU A C 1
ATOM 922 O O . LEU A 1 118 ? -6.087 1.120 2.461 1.00 87.19 118 LEU A O 1
ATOM 926 N N . VAL A 1 119 ? -4.226 -0.067 2.010 1.00 86.88 119 VAL A N 1
ATOM 927 C CA . VAL A 1 119 ? -4.300 -0.946 3.189 1.00 86.88 119 VAL A CA 1
ATOM 928 C C . VAL A 1 119 ? -4.203 -0.129 4.468 1.00 86.88 119 VAL A C 1
ATOM 930 O O . VAL A 1 119 ? -4.947 -0.375 5.412 1.00 86.88 119 VAL A O 1
ATOM 933 N N . GLU A 1 120 ? -3.330 0.866 4.496 1.00 82.69 120 GLU A N 1
ATOM 934 C CA . GLU A 1 120 ? -3.168 1.711 5.668 1.00 82.69 120 GLU A CA 1
ATOM 935 C C . GLU A 1 120 ? -4.373 2.609 5.925 1.00 82.69 120 GLU A C 1
ATOM 937 O O . GLU A 1 120 ? -4.887 2.613 7.040 1.00 82.69 120 GLU A O 1
ATOM 942 N N . ASN A 1 121 ? -4.910 3.255 4.884 1.00 82.00 121 ASN A N 1
ATOM 943 C CA . ASN A 1 121 ? -6.174 3.986 4.996 1.00 82.00 121 ASN A CA 1
ATOM 944 C C . ASN A 1 121 ? -7.311 3.076 5.490 1.00 82.00 121 ASN A C 1
ATOM 946 O O . ASN A 1 121 ? -8.133 3.487 6.306 1.00 82.00 121 ASN A O 1
ATOM 950 N N . ALA A 1 122 ? -7.368 1.828 5.013 1.00 85.06 122 ALA A N 1
ATOM 951 C CA . ALA A 1 122 ? -8.370 0.865 5.457 1.00 85.06 122 ALA A CA 1
ATOM 952 C C . ALA A 1 122 ? -8.190 0.481 6.937 1.00 85.06 122 ALA A C 1
ATOM 954 O O . ALA A 1 122 ? -9.175 0.424 7.671 1.00 85.06 122 ALA A O 1
ATOM 955 N N . LEU A 1 123 ? -6.952 0.255 7.388 1.00 85.06 123 LEU A N 1
ATOM 956 C CA . LEU A 1 123 ? -6.643 -0.061 8.785 1.00 85.06 123 LEU A CA 1
ATOM 957 C C . LEU A 1 123 ? -6.924 1.120 9.723 1.00 85.06 123 LEU A C 1
ATOM 959 O O . LEU A 1 123 ? -7.484 0.915 10.801 1.00 85.06 123 LEU A O 1
ATOM 963 N N . GLU A 1 124 ? -6.579 2.345 9.322 1.00 82.50 124 GLU A N 1
ATOM 964 C CA . GLU A 1 124 ? -6.887 3.560 10.084 1.00 82.50 124 GLU A CA 1
ATOM 965 C C . GLU A 1 124 ? -8.398 3.768 10.223 1.00 82.50 124 GLU A C 1
ATOM 967 O O . GLU A 1 124 ? -8.887 4.004 11.331 1.00 82.50 124 GLU A O 1
ATOM 972 N N . ASN A 1 125 ? -9.145 3.622 9.124 1.00 80.44 125 ASN A N 1
ATOM 973 C CA . ASN A 1 125 ? -10.602 3.737 9.142 1.00 80.44 125 ASN A CA 1
ATOM 974 C C . ASN A 1 125 ? -11.239 2.660 10.027 1.00 80.44 125 ASN A C 1
ATOM 976 O O . ASN A 1 125 ? -12.073 2.987 10.869 1.00 80.44 125 ASN A O 1
ATOM 980 N N . ALA A 1 126 ? -10.794 1.405 9.919 1.00 84.69 126 ALA A N 1
ATOM 981 C CA . ALA A 1 126 ? -11.287 0.319 10.766 1.00 84.69 126 ALA A CA 1
ATOM 982 C C . ALA A 1 126 ? -11.010 0.576 12.260 1.00 84.69 126 ALA A C 1
ATOM 984 O O . ALA A 1 126 ? -11.869 0.334 13.108 1.00 84.69 126 ALA A O 1
ATOM 985 N N . ALA A 1 127 ? -9.832 1.110 12.600 1.00 83.56 127 ALA A N 1
ATOM 986 C CA . ALA A 1 127 ? -9.498 1.466 13.978 1.00 83.56 127 ALA A CA 1
ATOM 987 C C . ALA A 1 127 ? -10.353 2.634 14.504 1.00 83.56 127 ALA A C 1
ATOM 989 O O . ALA A 1 127 ? -10.776 2.620 15.664 1.00 83.56 127 ALA A O 1
ATOM 990 N N . ALA A 1 128 ? -10.622 3.636 13.663 1.00 82.81 128 ALA A N 1
ATOM 991 C CA . ALA A 1 128 ? -11.478 4.766 14.011 1.00 82.81 128 ALA A CA 1
ATOM 992 C C . ALA A 1 128 ? -12.941 4.340 14.216 1.00 82.81 128 ALA A C 1
ATOM 994 O O . ALA A 1 128 ? -13.574 4.781 15.178 1.00 82.81 128 ALA A O 1
ATOM 995 N N . GLU A 1 129 ? -13.459 3.458 13.358 1.00 85.62 129 GLU A N 1
ATOM 996 C CA . GLU A 1 129 ? -14.804 2.887 13.484 1.00 85.62 129 GLU A CA 1
ATOM 997 C C . GLU A 1 129 ? -14.952 2.074 14.776 1.00 85.62 129 GLU A C 1
ATOM 999 O O . GLU A 1 129 ? -15.900 2.305 15.528 1.00 85.62 129 GLU A O 1
ATOM 1004 N N . ALA A 1 130 ? -13.979 1.216 15.102 1.00 85.88 130 ALA A N 1
ATOM 1005 C CA . ALA A 1 130 ? -14.005 0.414 16.327 1.00 85.88 130 ALA A CA 1
ATOM 1006 C C . ALA A 1 130 ? -14.011 1.273 17.609 1.00 85.88 130 ALA A C 1
ATOM 1008 O O . ALA A 1 130 ? -14.753 0.991 18.555 1.00 85.88 130 ALA A O 1
ATOM 1009 N N . GLU A 1 131 ? -13.221 2.353 17.663 1.00 86.00 131 GLU A N 1
ATOM 1010 C CA . GLU A 1 131 ? -13.237 3.256 18.825 1.00 86.00 131 GLU A CA 1
ATOM 1011 C C . GLU A 1 131 ? -14.531 4.083 18.882 1.00 86.00 131 GLU A C 1
ATOM 1013 O O . GLU A 1 131 ? -15.086 4.287 19.967 1.00 86.00 131 GLU A O 1
ATOM 1018 N N . ALA A 1 132 ? -15.058 4.526 17.735 1.00 85.31 132 ALA A N 1
ATOM 1019 C CA . ALA A 1 132 ? -16.338 5.229 17.677 1.00 85.31 132 ALA A CA 1
ATOM 1020 C C . ALA A 1 132 ? -17.495 4.344 18.168 1.00 85.31 132 ALA A C 1
ATOM 1022 O O . ALA A 1 132 ? -18.334 4.806 18.947 1.00 85.31 132 ALA A O 1
ATOM 1023 N N . GLU A 1 133 ? -17.514 3.069 17.778 1.00 83.81 133 GLU A N 1
ATOM 1024 C CA . GLU A 1 133 ? -18.476 2.083 18.268 1.00 83.81 133 GLU A CA 1
ATOM 1025 C C . GLU A 1 133 ? -18.355 1.900 19.784 1.00 83.81 133 GLU A C 1
ATOM 1027 O O . GLU A 1 133 ? -19.349 2.027 20.504 1.00 83.81 133 GLU A O 1
ATOM 1032 N N . ARG A 1 134 ? -17.134 1.729 20.301 1.00 78.75 134 ARG A N 1
ATOM 1033 C CA . ARG A 1 134 ? -16.889 1.581 21.743 1.00 78.75 134 ARG A CA 1
ATOM 1034 C C . ARG A 1 134 ? -17.341 2.798 22.549 1.00 78.75 134 ARG A C 1
ATOM 1036 O O . ARG A 1 134 ? -17.898 2.655 23.640 1.00 78.75 134 ARG A O 1
ATOM 1043 N N . LEU A 1 135 ? -17.122 4.005 22.031 1.00 82.75 135 LEU A N 1
ATOM 1044 C CA . LEU A 1 135 ? -17.595 5.241 22.655 1.00 82.75 135 LEU A CA 1
ATOM 1045 C C . LEU A 1 135 ? -19.121 5.365 22.596 1.00 82.75 135 LEU A C 1
ATOM 1047 O O . LEU A 1 135 ? -19.726 5.814 23.571 1.00 82.75 135 LEU A O 1
ATOM 1051 N N . ASN A 1 136 ? -19.747 4.951 21.494 1.00 83.31 136 ASN A N 1
ATOM 1052 C CA . ASN A 1 136 ? -21.202 4.929 21.367 1.00 83.31 136 ASN A CA 1
ATOM 1053 C C . ASN A 1 136 ? -21.839 3.921 22.328 1.00 83.31 136 ASN A C 1
ATOM 1055 O O . ASN A 1 136 ? -22.821 4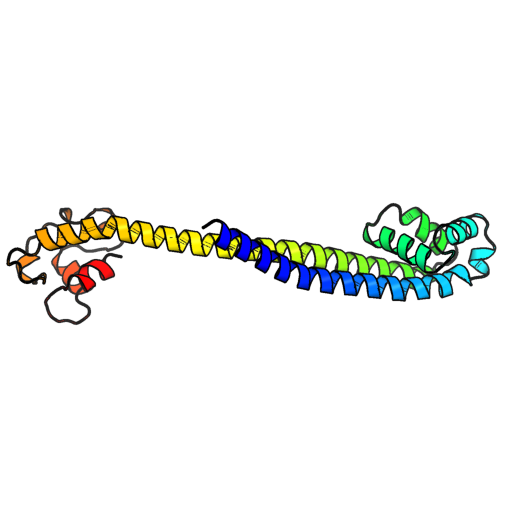.267 22.983 1.00 83.31 136 ASN A O 1
ATOM 1059 N N . LEU A 1 137 ? -21.258 2.729 22.485 1.00 78.44 137 LEU A N 1
ATOM 1060 C CA . LEU A 1 137 ? -21.690 1.748 23.483 1.00 78.44 137 LEU A CA 1
ATOM 1061 C C . LEU A 1 137 ? -21.586 2.325 24.898 1.00 78.44 137 LEU A C 1
ATOM 1063 O O . LEU A 1 137 ? -22.568 2.327 25.632 1.00 78.44 137 LEU A O 1
ATOM 1067 N N . LYS A 1 138 ? -20.449 2.935 25.259 1.00 76.12 138 LYS A N 1
ATOM 1068 C CA . LYS A 1 138 ? -20.291 3.594 26.569 1.00 76.12 138 LYS A CA 1
ATOM 1069 C C . LYS A 1 138 ? -21.295 4.722 26.807 1.00 76.12 138 LYS A C 1
ATOM 1071 O O . LYS A 1 138 ? -21.749 4.892 27.936 1.00 76.12 138 LYS A O 1
ATOM 1076 N N . LYS A 1 139 ? -21.633 5.507 25.778 1.00 78.81 139 LYS A N 1
ATOM 1077 C CA . LYS A 1 139 ? -22.668 6.549 25.881 1.00 78.81 139 LYS A CA 1
ATOM 1078 C C . LYS A 1 139 ? -24.045 5.942 26.117 1.00 78.81 139 LYS A C 1
ATOM 1080 O O . LYS A 1 139 ? -24.709 6.368 27.053 1.00 78.81 139 LYS A O 1
ATOM 1085 N N . LYS A 1 140 ? -24.422 4.917 25.345 1.00 77.44 140 LYS A N 1
ATOM 1086 C CA . LYS A 1 140 ? -25.684 4.186 25.532 1.00 77.44 140 LYS A CA 1
ATOM 1087 C C . LYS A 1 140 ? -25.787 3.601 26.940 1.00 77.44 140 LYS A C 1
ATOM 1089 O O . LYS A 1 140 ? -26.800 3.811 27.594 1.00 77.44 140 LYS A O 1
ATOM 1094 N N . ILE A 1 141 ? -24.716 2.970 27.432 1.00 76.00 141 ILE A N 1
ATOM 1095 C CA . ILE A 1 141 ? -24.636 2.461 28.809 1.00 76.00 141 ILE A CA 1
ATOM 1096 C C . ILE A 1 141 ? -24.855 3.599 29.806 1.00 76.00 141 ILE A C 1
ATOM 1098 O O . ILE A 1 141 ? -25.701 3.493 30.682 1.00 76.00 141 ILE A O 1
ATOM 1102 N N . LYS A 1 142 ? -24.138 4.721 29.664 1.00 75.94 142 LYS A N 1
ATOM 1103 C CA . LYS A 1 142 ? -24.240 5.857 30.592 1.00 75.94 142 LYS A CA 1
ATOM 1104 C C . LYS A 1 142 ? -25.617 6.535 30.578 1.00 75.94 142 LYS A C 1
ATOM 1106 O O . LYS A 1 142 ? -26.029 7.063 31.605 1.00 75.94 142 LYS A O 1
ATOM 1111 N N . GLU A 1 143 ? -26.298 6.552 29.437 1.00 80.38 143 GLU A N 1
ATOM 1112 C CA . GLU A 1 143 ? -27.660 7.084 29.295 1.00 80.38 143 GLU A CA 1
ATOM 1113 C C . GLU A 1 143 ? -28.716 6.121 29.855 1.00 80.38 143 GLU A C 1
ATOM 1115 O O . GLU A 1 143 ? -29.690 6.576 30.452 1.00 80.38 143 GLU A O 1
ATOM 1120 N N . ALA A 1 144 ? -28.510 4.808 29.713 1.00 76.19 144 ALA A N 1
ATOM 1121 C CA . ALA A 1 144 ? -29.401 3.781 30.251 1.00 76.19 144 ALA A CA 1
ATOM 1122 C C . ALA A 1 144 ? -29.223 3.568 31.765 1.00 76.19 144 ALA A C 1
ATOM 1124 O O . ALA A 1 144 ? -30.203 3.308 32.458 1.00 76.19 144 ALA A O 1
ATOM 1125 N N . LEU A 1 145 ? -28.005 3.744 32.294 1.00 80.25 145 LEU A N 1
ATOM 1126 C CA . LEU A 1 145 ? -27.671 3.535 33.706 1.00 80.25 145 LEU A CA 1
ATOM 1127 C C . LEU A 1 145 ? -28.620 4.262 34.681 1.00 80.25 145 LEU A C 1
ATOM 1129 O O . LEU A 1 145 ? -29.188 3.589 35.532 1.00 80.25 145 LEU A O 1
ATOM 1133 N N . PRO A 1 146 ? -28.866 5.588 34.587 1.00 81.12 146 PRO A N 1
ATOM 1134 C CA . PRO A 1 146 ? -29.759 6.268 35.530 1.00 81.12 146 PRO A CA 1
ATOM 1135 C C . PRO A 1 146 ? -31.211 5.784 35.427 1.00 81.12 146 PRO A C 1
ATOM 1137 O O . PRO A 1 146 ? -31.919 5.763 36.430 1.00 81.12 146 PRO A O 1
ATOM 1140 N N . MET A 1 147 ? -31.660 5.369 34.238 1.00 79.12 147 MET A N 1
ATOM 1141 C CA . MET A 1 147 ? -32.994 4.793 34.068 1.00 79.12 147 MET A CA 1
ATOM 1142 C C . MET A 1 147 ? -33.097 3.415 34.738 1.00 79.12 147 MET A C 1
ATOM 1144 O O . MET A 1 147 ? -34.109 3.116 35.359 1.00 79.12 147 MET A O 1
ATOM 1148 N N . LEU A 1 148 ? -32.057 2.585 34.640 1.00 77.62 148 LEU A N 1
ATOM 1149 C CA . LEU A 1 148 ? -32.023 1.277 35.299 1.00 77.62 148 LEU A CA 1
ATOM 1150 C C . LEU A 1 148 ? -31.905 1.408 36.820 1.00 77.62 148 LEU A C 1
ATOM 1152 O O . LEU A 1 148 ? -32.596 0.698 37.537 1.00 77.62 148 LEU A O 1
ATOM 1156 N N . LEU A 1 149 ? -31.095 2.352 37.308 1.00 80.94 149 LEU A N 1
ATOM 1157 C CA . LEU A 1 149 ? -30.951 2.634 38.739 1.00 80.94 149 LEU A CA 1
ATOM 1158 C C . LEU A 1 149 ? -32.263 3.118 39.364 1.00 80.94 149 LEU A C 1
ATOM 1160 O O . LEU A 1 149 ? -32.670 2.604 40.395 1.00 80.94 149 LEU A O 1
ATOM 1164 N N . THR A 1 150 ? -32.958 4.053 38.709 1.00 81.38 150 THR A N 1
ATOM 1165 C CA . THR A 1 150 ? -34.285 4.501 39.174 1.00 81.38 150 THR A CA 1
ATOM 1166 C C . THR A 1 150 ? -35.310 3.373 39.140 1.00 81.38 150 THR A C 1
ATOM 1168 O O . THR A 1 150 ? -36.136 3.269 40.034 1.00 81.38 150 THR A O 1
ATOM 1171 N N . LYS A 1 151 ? -35.239 2.484 38.144 1.00 79.38 151 LYS A N 1
ATOM 1172 C CA . LYS A 1 151 ? -36.108 1.304 38.088 1.00 79.38 151 LYS A CA 1
ATOM 1173 C C . LYS A 1 151 ? -35.801 0.276 39.169 1.00 79.38 151 LYS A C 1
ATOM 1175 O O . LYS A 1 151 ? -36.731 -0.359 39.642 1.00 79.38 151 LYS A O 1
ATOM 1180 N N . PHE A 1 152 ? -34.537 0.127 39.550 1.00 81.00 152 PHE A N 1
ATOM 1181 C CA . PHE A 1 152 ? -34.130 -0.712 40.671 1.00 81.00 152 PHE A CA 1
ATOM 1182 C C . PHE A 1 152 ? -34.674 -0.155 41.994 1.00 81.00 152 PHE A C 1
ATOM 1184 O O . PHE A 1 152 ? -35.268 -0.898 42.758 1.00 81.00 152 PHE A O 1
ATOM 1191 N N . GLU A 1 153 ? -34.561 1.159 42.219 1.00 82.56 153 GLU A N 1
ATOM 1192 C CA . GLU A 1 153 ? -35.147 1.828 43.395 1.00 82.56 153 GLU A CA 1
ATOM 1193 C C . GLU A 1 153 ? -36.682 1.737 43.433 1.00 82.56 153 GLU A C 1
ATOM 1195 O O . GLU A 1 153 ? -37.257 1.646 44.509 1.00 82.56 153 GLU A O 1
ATOM 1200 N N . ASP A 1 154 ? -37.355 1.745 42.275 1.00 82.06 154 ASP A N 1
ATOM 1201 C CA . ASP A 1 154 ? -38.810 1.539 42.195 1.00 82.06 154 ASP A CA 1
ATOM 1202 C C . ASP A 1 154 ? -39.230 0.099 42.579 1.00 82.06 154 ASP A C 1
ATOM 1204 O O . ASP A 1 154 ? -40.395 -0.115 42.914 1.00 82.06 154 ASP A O 1
ATOM 1208 N N . LEU A 1 155 ? -38.328 -0.883 42.447 1.00 81.12 155 LEU A N 1
ATOM 1209 C CA . LEU A 1 155 ? -38.579 -2.312 42.699 1.00 81.12 155 LEU A CA 1
ATOM 1210 C C . LEU A 1 155 ? -38.166 -2.752 44.114 1.00 81.12 155 LEU A C 1
ATOM 1212 O O . LEU A 1 155 ? -38.757 -3.687 44.641 1.00 81.12 155 LEU A O 1
ATOM 1216 N N . ASP A 1 156 ? -37.166 -2.096 44.702 1.00 84.31 156 ASP A N 1
ATOM 1217 C CA . ASP A 1 156 ? -36.677 -2.317 46.070 1.00 84.31 156 ASP A CA 1
ATOM 1218 C C . ASP A 1 156 ? -37.614 -1.620 47.080 1.00 84.31 156 ASP A C 1
ATOM 1220 O O . ASP A 1 156 ? -37.389 -0.475 47.488 1.00 84.31 156 ASP A O 1
ATOM 1224 N N . GLU A 1 157 ? -38.726 -2.280 47.432 1.00 78.94 157 GLU A N 1
ATOM 1225 C CA . GLU A 1 157 ? -39.728 -1.728 48.358 1.00 78.94 157 GLU A CA 1
ATOM 1226 C C . GLU A 1 157 ? -39.207 -1.652 49.802 1.00 78.94 157 GLU A C 1
ATOM 1228 O O . GLU A 1 157 ? -39.624 -0.766 50.563 1.00 78.94 157 GLU A O 1
ATOM 1233 N N . ASP A 1 158 ? -38.319 -2.570 50.197 1.00 81.25 158 ASP A N 1
ATOM 1234 C CA . ASP A 1 158 ? -37.791 -2.648 51.561 1.00 81.25 158 ASP A CA 1
ATOM 1235 C C . ASP A 1 158 ? -36.506 -1.822 51.786 1.00 81.25 158 ASP A C 1
ATOM 1237 O O . ASP A 1 158 ? -36.125 -1.563 52.939 1.00 81.25 158 ASP A O 1
ATOM 1241 N N . GLY A 1 159 ? -35.893 -1.322 50.708 1.00 80.50 159 GLY A N 1
ATOM 1242 C CA . GLY A 1 159 ? -34.682 -0.503 50.724 1.00 80.50 159 GLY A CA 1
ATOM 1243 C C . GLY A 1 159 ? -33.439 -1.286 51.145 1.00 80.50 159 GLY A C 1
ATOM 1244 O O . GLY A 1 159 ? -32.482 -0.692 51.666 1.00 80.50 159 GLY A O 1
ATOM 1245 N N . SER A 1 160 ? -33.460 -2.612 50.997 1.00 82.62 160 SER A N 1
ATOM 1246 C CA . SER A 1 160 ? -32.357 -3.501 51.367 1.00 82.62 160 SER A CA 1
ATOM 1247 C C . SER A 1 160 ? -31.158 -3.376 50.426 1.00 82.62 160 SER A C 1
ATOM 1249 O O . SER A 1 160 ? -30.043 -3.756 50.811 1.00 82.62 160 SER A O 1
ATOM 1251 N N . GLY A 1 161 ? -31.352 -2.804 49.231 1.00 82.12 161 GLY A N 1
ATOM 1252 C CA . GLY A 1 161 ? -30.347 -2.719 48.173 1.00 82.12 161 GLY A CA 1
ATOM 1253 C C . GLY A 1 161 ? -30.252 -3.981 47.310 1.00 82.12 161 GLY A C 1
ATOM 1254 O O . GLY A 1 161 ? -29.300 -4.105 46.532 1.00 82.12 161 GLY A O 1
ATOM 1255 N N . TYR A 1 162 ? -31.212 -4.899 47.442 1.00 85.94 162 TYR A N 1
ATOM 1256 C CA . TYR A 1 162 ? -31.336 -6.133 46.668 1.00 85.94 162 TYR A CA 1
ATOM 1257 C C . TYR A 1 162 ? -32.783 -6.285 46.212 1.00 85.94 162 TYR A C 1
ATOM 1259 O O . TYR A 1 162 ? -33.685 -5.939 46.957 1.00 85.94 162 TYR A O 1
ATOM 1267 N N . ILE A 1 163 ? -33.006 -6.844 45.021 1.00 85.75 163 ILE A N 1
ATOM 1268 C CA . ILE A 1 163 ? -34.354 -7.250 44.610 1.00 85.75 163 ILE A CA 1
ATOM 1269 C C . ILE A 1 163 ? -34.520 -8.717 44.978 1.00 85.75 163 ILE A C 1
ATOM 1271 O O . ILE A 1 163 ? -33.809 -9.587 44.467 1.00 85.75 163 ILE A O 1
ATOM 1275 N N . SER A 1 164 ? -35.449 -8.997 45.876 1.00 85.12 164 SER A N 1
ATOM 1276 C CA . SER A 1 164 ? -35.805 -10.351 46.284 1.00 85.12 164 SER A CA 1
ATOM 1277 C C . SER A 1 164 ? -36.895 -10.943 45.383 1.00 85.12 164 SER A C 1
ATOM 1279 O O . SER A 1 164 ? -37.626 -10.240 44.682 1.00 85.12 164 SER A O 1
ATOM 1281 N N . ARG A 1 165 ? -37.016 -12.276 45.388 1.00 81.75 165 ARG A N 1
ATOM 1282 C CA . ARG A 1 165 ? -38.023 -12.987 44.583 1.00 81.75 165 ARG A CA 1
ATOM 1283 C C . ARG A 1 165 ? -39.452 -12.535 44.900 1.00 81.75 165 ARG A C 1
ATOM 1285 O O . ARG A 1 165 ? -40.269 -12.464 43.989 1.00 81.75 165 ARG A O 1
ATOM 1292 N N . ASP A 1 166 ? -39.713 -12.197 46.161 1.00 81.38 166 ASP A N 1
ATOM 1293 C CA . ASP A 1 166 ? -41.024 -11.760 46.644 1.00 81.38 166 ASP A CA 1
ATOM 1294 C C . ASP A 1 166 ? -41.376 -10.338 46.155 1.00 81.38 166 ASP A C 1
ATOM 1296 O O . ASP A 1 166 ? -42.544 -10.051 45.909 1.00 81.38 166 ASP A O 1
ATOM 1300 N N . GLU A 1 167 ? -40.385 -9.461 45.949 1.00 80.31 167 GLU A N 1
ATOM 1301 C CA . GLU A 1 167 ? -40.582 -8.087 45.442 1.00 80.31 167 GLU A CA 1
ATOM 1302 C C . GLU A 1 167 ? -40.827 -8.044 43.930 1.00 80.31 167 GLU A C 1
ATOM 1304 O O . GLU A 1 167 ? -41.505 -7.153 43.416 1.00 80.31 167 GLU A O 1
ATOM 1309 N N . ILE A 1 168 ? -40.301 -9.028 43.199 1.00 78.75 168 ILE A N 1
ATOM 1310 C CA . ILE A 1 168 ? -40.510 -9.152 41.753 1.00 78.75 168 ILE A CA 1
ATOM 1311 C C . ILE A 1 168 ? -41.783 -9.947 41.413 1.00 78.75 168 ILE A C 1
ATOM 1313 O O . ILE A 1 168 ? -42.303 -9.861 40.291 1.00 78.75 168 ILE A O 1
ATOM 1317 N N . GLU A 1 169 ? -42.308 -10.712 42.374 1.00 72.88 169 GLU A N 1
ATOM 1318 C CA . GLU A 1 169 ? -43.497 -11.543 42.215 1.00 72.88 169 GLU A CA 1
ATOM 1319 C C . GLU A 1 169 ? -44.759 -10.670 42.084 1.00 72.88 169 GLU A C 1
ATOM 1321 O O . GLU A 1 169 ? -45.240 -10.049 43.025 1.00 72.88 169 GLU A O 1
ATOM 1326 N N . GLY A 1 170 ? -45.324 -10.618 40.872 1.00 69.56 170 GLY A N 1
ATOM 1327 C CA . GLY A 1 170 ? -46.533 -9.839 40.569 1.00 69.56 170 GLY A CA 1
ATOM 1328 C C . GLY A 1 170 ? -46.280 -8.481 39.908 1.00 69.56 170 GLY A C 1
ATOM 1329 O O . GLY A 1 170 ? -47.241 -7.817 39.504 1.00 69.56 170 GLY A O 1
ATOM 1330 N N . VAL A 1 171 ? -45.017 -8.094 39.708 1.00 76.31 171 VAL A N 1
ATOM 1331 C CA . VAL A 1 171 ? -44.672 -6.906 38.921 1.00 76.31 171 VAL A CA 1
ATOM 1332 C C . VAL A 1 171 ? -44.938 -7.178 37.432 1.00 76.31 171 VAL A C 1
ATOM 1334 O O . VAL A 1 171 ? -44.462 -8.173 36.880 1.00 76.31 171 VAL A O 1
ATOM 1337 N N . PRO A 1 172 ? -45.689 -6.313 36.728 1.00 73.56 172 PRO A N 1
ATOM 1338 C CA . PRO A 1 172 ? -45.894 -6.478 35.298 1.00 73.56 172 PRO A CA 1
ATOM 1339 C C . PRO A 1 172 ? -44.627 -6.095 34.516 1.00 73.56 172 PRO A C 1
ATOM 1341 O O . PRO A 1 172 ? -44.040 -5.038 34.746 1.00 73.56 172 PRO A O 1
ATOM 1344 N N . LEU A 1 173 ? -44.270 -6.899 33.503 1.00 69.56 173 LEU A N 1
ATOM 1345 C CA . LEU A 1 173 ? -43.124 -6.672 32.595 1.00 69.56 173 LEU A CA 1
ATOM 1346 C C . LEU A 1 173 ? -43.102 -5.262 31.962 1.00 69.56 173 LEU A C 1
ATOM 1348 O O . LEU A 1 173 ? -42.051 -4.777 31.558 1.00 69.56 173 LEU A O 1
ATOM 1352 N N . SER A 1 174 ? -44.246 -4.568 31.913 1.00 68.75 174 SER A N 1
ATOM 1353 C CA . SER A 1 174 ? -44.378 -3.188 31.426 1.00 68.75 174 SER A CA 1
ATOM 1354 C C . SER A 1 174 ? -43.602 -2.139 32.228 1.00 68.75 174 SER A C 1
ATOM 1356 O O . SER A 1 174 ? -43.474 -1.005 31.768 1.00 68.75 174 SER A O 1
ATOM 1358 N N . VAL A 1 175 ? -43.136 -2.474 33.436 1.00 71.75 175 VAL A N 1
ATOM 1359 C CA . VAL A 1 175 ? -42.295 -1.580 34.248 1.00 71.75 175 VAL A CA 1
ATOM 1360 C C . VAL A 1 175 ? -40.907 -1.413 33.618 1.00 71.75 175 VAL A C 1
ATOM 1362 O O . VAL A 1 175 ? -40.310 -0.339 33.735 1.00 71.75 175 VAL A O 1
ATOM 1365 N N . LEU A 1 176 ? -40.421 -2.423 32.890 1.00 69.38 176 LEU A N 1
ATOM 1366 C CA . LEU A 1 176 ? -39.143 -2.379 32.187 1.00 69.38 176 LEU A CA 1
ATOM 1367 C C . LEU A 1 176 ? -39.276 -1.698 30.811 1.00 69.38 176 LEU A C 1
ATOM 1369 O O . LEU A 1 176 ? -40.315 -1.801 30.153 1.00 69.38 176 LEU A O 1
ATOM 1373 N N . PRO A 1 177 ? -38.232 -0.994 30.331 1.00 67.38 177 PRO A N 1
ATOM 1374 C CA . PRO A 1 177 ? -38.264 -0.385 29.010 1.00 67.38 177 PRO A CA 1
ATOM 1375 C C . PRO A 1 177 ? -38.459 -1.447 27.915 1.00 67.38 177 PRO A C 1
ATOM 1377 O O . PRO A 1 177 ? -37.716 -2.429 27.877 1.00 67.38 177 PRO A O 1
ATOM 1380 N N . PRO A 1 178 ? -39.365 -1.222 26.944 1.00 65.25 178 PRO A N 1
ATOM 1381 C CA . PRO A 1 178 ? -39.694 -2.208 25.910 1.00 65.25 178 PRO A CA 1
ATOM 1382 C C . PRO A 1 178 ? -38.500 -2.600 25.026 1.00 65.25 178 PRO A C 1
ATOM 1384 O O . PRO A 1 178 ? -38.499 -3.679 24.451 1.00 65.25 178 PRO A O 1
ATOM 1387 N N . LYS A 1 179 ? -37.454 -1.764 24.968 1.00 62.19 179 LYS A N 1
ATOM 1388 C CA . LYS A 1 179 ? -36.194 -2.069 24.270 1.00 62.19 179 LYS A CA 1
ATOM 1389 C C . LYS A 1 179 ? -35.408 -3.236 24.882 1.00 62.19 179 LYS A C 1
ATOM 1391 O O . LYS A 1 179 ? -34.576 -3.806 24.191 1.00 62.19 179 LYS A O 1
ATOM 1396 N N . LEU A 1 180 ? -35.635 -3.565 26.156 1.00 62.22 180 LEU A N 1
ATOM 1397 C CA . LEU A 1 180 ? -34.981 -4.692 26.833 1.00 62.22 180 LEU A CA 1
ATOM 1398 C C . LEU A 1 180 ? -35.764 -5.998 26.644 1.00 62.22 180 LEU A C 1
ATOM 1400 O O . LEU A 1 180 ? -35.171 -7.065 26.563 1.00 62.22 180 LEU A O 1
ATOM 1404 N N . LEU A 1 181 ? -37.086 -5.898 26.480 1.00 62.81 181 LEU A N 1
ATOM 1405 C CA . LEU A 1 181 ? -37.979 -7.029 26.202 1.00 62.81 181 LEU A CA 1
ATOM 1406 C C . LEU A 1 181 ? -37.894 -7.517 24.743 1.00 62.81 181 LEU A C 1
ATOM 1408 O O . LEU A 1 181 ? -38.439 -8.560 24.408 1.00 62.81 181 LEU A O 1
ATOM 1412 N N . GLU A 1 182 ? -37.228 -6.767 23.861 1.00 63.88 182 GLU A N 1
ATOM 1413 C CA . GLU A 1 182 ? -37.147 -7.073 22.426 1.00 63.88 182 GLU A CA 1
ATOM 1414 C C . GLU A 1 182 ? -36.168 -8.226 22.118 1.00 63.88 182 GLU A C 1
ATOM 1416 O O . GLU A 1 182 ? -36.332 -8.920 21.117 1.00 63.88 182 GLU A O 1
ATOM 1421 N N . ASN A 1 183 ? -35.187 -8.469 23.000 1.00 58.28 183 ASN A N 1
ATOM 1422 C CA . ASN A 1 183 ? -34.139 -9.485 22.817 1.00 58.28 183 ASN A CA 1
ATOM 1423 C C . ASN A 1 183 ? -34.289 -10.721 23.718 1.00 58.28 183 ASN A C 1
ATOM 1425 O O . ASN A 1 183 ? -33.514 -11.666 23.568 1.00 58.28 183 ASN A O 1
ATOM 1429 N N . VAL A 1 184 ? -35.255 -10.735 24.643 1.00 64.31 184 VAL A N 1
ATOM 1430 C CA . VAL A 1 184 ? -35.422 -11.825 25.614 1.00 64.31 184 VAL A CA 1
ATOM 1431 C C . VAL A 1 184 ? -36.844 -12.374 25.523 1.00 64.31 184 VAL A C 1
ATOM 1433 O O . VAL A 1 184 ? -37.818 -11.659 25.737 1.00 64.31 184 VAL A O 1
ATOM 1436 N N . SER A 1 185 ? -36.972 -13.655 25.173 1.00 65.50 185 SER A N 1
ATOM 1437 C CA . SER A 1 185 ? -38.255 -14.361 25.102 1.00 65.50 185 SER A CA 1
ATOM 1438 C C . SER A 1 185 ? -38.662 -14.847 26.493 1.00 65.50 185 SER A C 1
ATOM 1440 O O . SER A 1 185 ? -38.354 -15.981 26.861 1.00 65.50 185 SER A O 1
ATOM 1442 N N . ILE A 1 186 ? -39.301 -13.976 27.269 1.00 71.69 186 ILE A N 1
ATOM 1443 C CA . ILE A 1 186 ? -39.722 -14.258 28.646 1.00 71.69 186 ILE A CA 1
ATOM 1444 C C . ILE A 1 186 ? -41.182 -13.887 28.848 1.00 71.69 186 ILE A C 1
ATOM 1446 O O . ILE A 1 186 ? -41.636 -12.837 28.392 1.00 71.69 186 ILE A O 1
ATOM 1450 N N . ASP A 1 187 ? -41.888 -14.760 29.562 1.00 72.19 187 ASP A N 1
ATOM 1451 C CA . ASP A 1 187 ? -43.330 -14.671 29.779 1.00 72.19 187 ASP A CA 1
ATOM 1452 C C . ASP A 1 187 ? -43.672 -14.045 31.146 1.00 72.19 187 ASP A C 1
ATOM 1454 O O . ASP A 1 187 ? -44.792 -13.564 31.344 1.00 72.19 187 ASP A O 1
ATOM 1458 N N . SER A 1 188 ? -42.712 -13.986 32.081 1.00 75.62 188 SER A N 1
ATOM 1459 C CA . SER A 1 188 ? -42.888 -13.383 33.407 1.00 75.62 188 SER A CA 1
ATOM 1460 C C . SER A 1 188 ? -41.620 -12.700 33.950 1.00 75.62 188 SER A C 1
ATOM 1462 O O . SER A 1 188 ? -40.503 -12.987 33.522 1.00 75.62 188 SER A O 1
ATOM 1464 N N . MET A 1 189 ? -41.786 -11.799 34.931 1.00 74.88 189 MET A N 1
ATOM 1465 C CA . MET A 1 189 ? -40.657 -11.196 35.666 1.00 74.88 189 MET A CA 1
ATOM 1466 C C . MET A 1 189 ? -39.869 -12.234 36.481 1.00 74.88 189 MET A C 1
ATOM 1468 O O . MET A 1 189 ? -38.686 -12.033 36.732 1.00 74.88 189 MET A O 1
ATOM 1472 N N . VAL A 1 190 ? -40.500 -13.349 36.864 1.00 79.62 190 VAL A N 1
ATOM 1473 C CA . VAL A 1 190 ? -39.850 -14.445 37.601 1.00 79.62 190 VAL A CA 1
ATOM 1474 C C . VAL A 1 190 ? -38.859 -15.186 36.704 1.00 79.62 190 VAL A C 1
ATOM 1476 O O . VAL A 1 190 ? -37.757 -15.501 37.134 1.00 79.62 190 VAL A O 1
ATOM 1479 N N . ASP A 1 191 ? -39.203 -15.389 35.433 1.00 80.56 191 ASP A N 1
ATOM 1480 C CA . ASP A 1 191 ? -38.290 -16.008 34.469 1.00 80.56 191 ASP A CA 1
ATOM 1481 C C . ASP A 1 191 ? -37.099 -15.088 34.156 1.00 80.56 191 ASP A C 1
ATOM 1483 O O . ASP A 1 191 ? -35.974 -15.552 33.986 1.00 80.56 191 ASP A O 1
ATOM 1487 N N . LEU A 1 192 ? -37.335 -13.769 34.103 1.00 79.38 192 LEU A N 1
ATOM 1488 C CA . LEU A 1 192 ? -36.257 -12.785 33.980 1.00 79.38 192 LEU A CA 1
ATOM 1489 C C . LEU A 1 192 ? -35.343 -12.825 35.209 1.00 79.38 192 LEU A C 1
ATOM 1491 O O . LEU A 1 192 ? -34.128 -12.760 35.062 1.00 79.38 192 LEU A O 1
ATOM 1495 N N . PHE A 1 193 ? -35.923 -12.951 36.404 1.00 81.00 193 PHE A N 1
ATOM 1496 C CA . PHE A 1 193 ? -35.177 -13.057 37.653 1.00 81.00 193 PHE A CA 1
ATOM 1497 C C . PHE A 1 193 ? -34.235 -14.263 37.642 1.00 81.00 193 PHE A C 1
ATOM 1499 O O . PHE A 1 193 ? -33.043 -14.100 37.875 1.00 81.00 193 PHE A O 1
ATOM 1506 N N . GLU A 1 194 ? -34.737 -15.448 37.288 1.00 81.88 194 GLU A N 1
ATOM 1507 C CA . GLU A 1 194 ? -33.921 -16.669 37.202 1.00 81.88 194 GLU A CA 1
ATOM 1508 C C . GLU A 1 194 ? -32.838 -16.591 36.116 1.00 81.88 194 GLU A C 1
ATOM 1510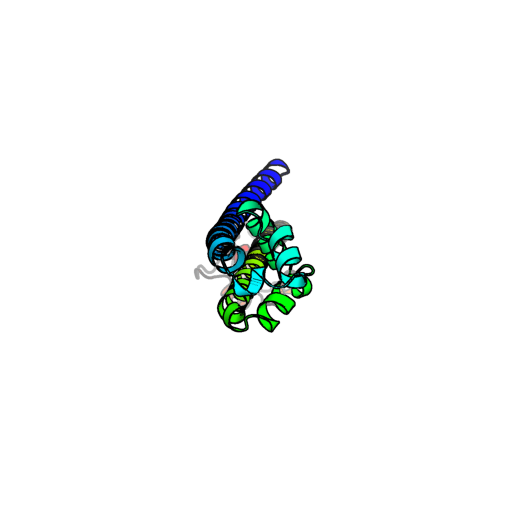 O O . GLU A 1 194 ? -31.798 -17.236 36.227 1.00 81.88 194 GLU A O 1
ATOM 1515 N N . LEU A 1 195 ? -33.063 -15.801 35.063 1.00 80.88 195 LEU A N 1
ATOM 1516 C CA . LEU A 1 195 ? -32.085 -15.604 33.996 1.00 80.88 195 LEU A CA 1
ATOM 1517 C C . LEU A 1 195 ? -30.962 -14.629 34.389 1.00 80.88 195 LEU A C 1
ATOM 1519 O O . LEU A 1 195 ? -29.851 -14.741 33.871 1.00 80.88 195 LEU A O 1
ATOM 1523 N N . LEU A 1 196 ? -31.255 -13.676 35.278 1.00 81.38 196 LEU A N 1
ATOM 1524 C CA . LEU A 1 196 ? -30.306 -12.676 35.776 1.00 81.38 196 LEU A CA 1
ATOM 1525 C C . LEU A 1 196 ? -29.562 -13.136 37.047 1.00 81.38 196 LEU A C 1
ATOM 1527 O O . LEU A 1 196 ? -28.437 -12.696 37.271 1.00 81.38 196 LEU A O 1
ATOM 1531 N N . ASP A 1 197 ? -30.166 -14.010 37.860 1.00 83.62 197 ASP A N 1
ATOM 1532 C CA . ASP A 1 197 ? -29.591 -14.601 39.081 1.00 83.62 197 ASP A CA 1
ATOM 1533 C C . ASP A 1 197 ? -28.557 -15.691 38.726 1.00 83.62 197 ASP A C 1
ATOM 1535 O O . ASP A 1 197 ? -28.826 -16.895 38.736 1.00 83.62 197 ASP A O 1
ATOM 1539 N N . VAL A 1 198 ? -27.357 -15.257 38.326 1.00 76.12 198 VAL A N 1
ATOM 1540 C CA . VAL A 1 198 ? -26.269 -16.155 37.897 1.00 76.12 198 VAL A CA 1
ATOM 1541 C C . VAL A 1 198 ? -25.603 -16.857 39.084 1.00 76.12 198 VAL A C 1
ATOM 1543 O O . VAL A 1 198 ? -25.078 -17.966 38.928 1.00 76.12 198 VAL A O 1
ATOM 1546 N N . ASP A 1 199 ? -25.586 -16.224 40.257 1.00 78.81 199 ASP A N 1
ATOM 1547 C CA . ASP A 1 199 ? -24.956 -16.772 41.457 1.00 78.81 199 ASP A CA 1
ATOM 1548 C C . ASP A 1 199 ? -25.881 -17.728 42.239 1.00 78.81 199 ASP A C 1
ATOM 1550 O O . ASP A 1 199 ? -25.396 -18.519 43.059 1.00 78.81 199 ASP A O 1
ATOM 1554 N N . GLY A 1 200 ? -27.180 -17.738 41.915 1.00 78.38 200 GLY A N 1
ATOM 1555 C CA . GLY A 1 200 ? -28.193 -18.588 42.534 1.00 78.38 200 GLY A CA 1
ATOM 1556 C C . GLY A 1 200 ? -28.487 -18.179 43.975 1.00 78.38 200 GLY A C 1
ATOM 1557 O O . GLY A 1 200 ? -28.905 -19.023 44.780 1.00 78.38 200 GLY A O 1
ATOM 1558 N N . GLY A 1 201 ? -28.207 -16.920 44.322 1.00 77.94 201 GLY A N 1
ATOM 1559 C CA . GLY A 1 201 ? -28.386 -16.364 45.658 1.00 77.94 201 GLY A CA 1
ATOM 1560 C C . GLY A 1 201 ? -29.853 -16.156 46.033 1.00 77.94 201 GLY A C 1
ATOM 1561 O O . GLY A 1 201 ? -30.163 -16.011 47.220 1.00 77.94 201 GLY A O 1
ATOM 1562 N N . GLY A 1 202 ? -30.766 -16.172 45.054 1.00 81.62 202 GLY A N 1
ATOM 1563 C CA . GLY A 1 202 ? -32.180 -15.863 45.262 1.00 81.62 202 GLY A CA 1
ATOM 1564 C C . GLY A 1 202 ? -32.435 -14.377 45.527 1.00 81.62 202 GLY A C 1
ATOM 1565 O O . GLY A 1 202 ? -33.513 -14.019 46.011 1.00 81.62 202 GLY A O 1
ATOM 1566 N N . GLN A 1 203 ? -31.453 -13.519 45.231 1.00 85.31 203 GLN A N 1
ATOM 1567 C CA . GLN A 1 203 ? -31.506 -12.062 45.340 1.00 85.31 203 GLN A CA 1
ATOM 1568 C C . GLN A 1 203 ? -30.712 -11.448 44.186 1.00 85.31 203 GLN A C 1
ATOM 1570 O O . GLN A 1 203 ? -29.601 -11.885 43.918 1.00 85.31 203 GLN A O 1
ATOM 1575 N N . LEU A 1 204 ? -31.253 -10.413 43.546 1.00 86.19 204 LEU A N 1
ATOM 1576 C CA . LEU A 1 204 ? -30.563 -9.679 42.488 1.00 86.19 204 LEU A CA 1
ATOM 1577 C C . LEU A 1 204 ? -29.872 -8.444 43.048 1.00 86.19 204 LEU A C 1
ATOM 1579 O O . LEU A 1 204 ? -30.510 -7.532 43.585 1.00 86.19 204 LEU A O 1
ATOM 1583 N N . THR A 1 205 ? -28.562 -8.377 42.856 1.00 84.44 205 THR A N 1
ATOM 1584 C CA . THR A 1 205 ? -27.792 -7.169 43.134 1.00 84.44 205 THR A CA 1
ATOM 1585 C C . THR A 1 205 ? -27.998 -6.119 42.044 1.00 84.44 205 THR A C 1
ATOM 1587 O O . THR A 1 205 ? -28.296 -6.414 40.884 1.00 84.44 205 THR A O 1
ATOM 1590 N N . GLN A 1 206 ? -27.739 -4.855 42.383 1.00 81.12 206 GLN A N 1
ATOM 1591 C CA . GLN A 1 206 ? -27.716 -3.764 41.404 1.00 81.12 206 GLN A CA 1
ATOM 1592 C C . GLN A 1 206 ? -26.745 -4.040 40.239 1.00 81.12 206 GLN A C 1
ATOM 1594 O O . GLN A 1 206 ? -26.993 -3.612 39.112 1.00 81.12 206 GLN A O 1
ATOM 1599 N N . HIS A 1 207 ? -25.640 -4.747 40.498 1.00 80.06 207 HIS A N 1
ATOM 1600 C CA . HIS A 1 207 ? -24.669 -5.084 39.463 1.00 80.06 207 HIS A CA 1
ATOM 1601 C C . HIS A 1 207 ? -25.219 -6.129 38.488 1.00 80.06 207 HIS A C 1
ATOM 1603 O O . HIS A 1 207 ? -25.102 -5.912 37.284 1.00 80.06 207 HIS A O 1
ATOM 1609 N N . GLU A 1 208 ? -25.859 -7.188 38.989 1.00 81.50 208 GLU A N 1
ATOM 1610 C CA . GLU A 1 208 ? -26.473 -8.248 38.172 1.00 81.50 208 GLU A CA 1
ATOM 1611 C C . GLU A 1 208 ? -27.657 -7.726 37.365 1.00 81.50 208 GLU A C 1
ATOM 1613 O O . GLU A 1 208 ? -27.766 -8.006 36.172 1.00 81.50 208 GLU A O 1
ATOM 1618 N N . PHE A 1 209 ? -28.493 -6.884 37.978 1.00 79.56 209 PHE A N 1
ATOM 1619 C CA . PHE A 1 209 ? -29.618 -6.260 37.290 1.00 79.56 209 PHE A CA 1
ATOM 1620 C C . PHE A 1 209 ? -29.158 -5.353 36.140 1.00 79.56 209 PHE A C 1
ATOM 1622 O O . PHE A 1 209 ? -29.740 -5.372 35.059 1.00 79.56 209 PHE A O 1
ATOM 1629 N N . VAL A 1 210 ? -28.100 -4.559 36.338 1.00 76.94 210 VAL A N 1
ATOM 1630 C CA . VAL A 1 210 ? -27.586 -3.662 35.290 1.00 76.94 210 VAL A CA 1
ATOM 1631 C C . VAL A 1 210 ? -26.782 -4.419 34.231 1.00 76.94 210 VAL A C 1
ATOM 1633 O O . VAL A 1 210 ? -26.913 -4.102 33.053 1.00 76.94 210 VAL A O 1
ATOM 1636 N N . GLU A 1 211 ? -25.949 -5.387 34.618 1.00 76.69 211 GLU A N 1
ATOM 1637 C CA . GLU A 1 211 ? -25.093 -6.134 33.687 1.00 76.69 211 GLU A CA 1
ATOM 1638 C C . GLU A 1 211 ? -25.886 -7.137 32.849 1.00 76.69 211 GLU A C 1
ATOM 1640 O O . GLU A 1 211 ? -25.639 -7.236 31.653 1.00 76.69 211 GLU A O 1
ATOM 1645 N N . GLY A 1 212 ? -26.879 -7.820 33.422 1.00 71.50 212 GLY A N 1
ATOM 1646 C CA . GLY A 1 212 ? -27.707 -8.752 32.657 1.00 71.50 212 GLY A CA 1
ATOM 1647 C C . GLY A 1 212 ? -28.744 -8.075 31.748 1.00 71.50 212 GLY A C 1
ATOM 1648 O O . GLY A 1 212 ? -29.327 -8.734 30.888 1.00 71.50 212 GLY A O 1
ATOM 1649 N N . LEU A 1 213 ? -28.948 -6.759 31.888 1.00 69.88 213 LEU A N 1
ATOM 1650 C CA . LEU A 1 213 ? -29.779 -5.943 30.993 1.00 69.88 213 LEU A CA 1
ATOM 1651 C C . LEU A 1 213 ? -28.968 -5.138 29.950 1.00 69.88 213 LEU A C 1
ATOM 1653 O O . LEU A 1 213 ? -29.578 -4.431 29.140 1.00 69.88 213 LEU A O 1
ATOM 1657 N N . LEU A 1 214 ? -27.629 -5.212 29.962 1.00 64.81 214 LEU A N 1
ATOM 1658 C CA . LEU A 1 214 ? -26.717 -4.505 29.043 1.00 64.81 214 LEU A CA 1
ATOM 1659 C C . LEU A 1 214 ? -26.139 -5.414 27.954 1.00 64.81 214 LEU A C 1
ATOM 1661 O O . LEU A 1 214 ? -25.985 -4.891 26.822 1.00 64.81 214 LEU A O 1
#